Protein AF-A0A2N6GBQ5-F1 (afdb_monomer)

Sequence (179 aa):
MKPIMRLMLALTGLFFVGNVFAGDSGTIEITYSPAAATAVPTLSDFMLIITGLLMAGIAFRLIRNTSGGSPLASIVALALLGATMIPGYDFLKTAYAQAAGLSNPAGGVLNIPVPNPPTDNIQVDNTSGVPQRINDIRYVPDGNTSCQLDTPSTTPECTIGMILPNTSTCYVAVICGDV

Mean predicted aligned error: 17.92 Å

pLDDT: mean 70.76, std 18.17, range [37.09, 93.31]

Foldseek 3Di:
DDDDDDDPDDDDPDDPPPPPQPDQFFKKKWWKFFPDPPVPPPVPPVVVVVVVVVVVVVVVCVVVVPPDDDDVVVVVVVVVVVVVPPPPPDPPDPDPLQAFEPQANGIDMTIGTADVVGDLWRKYWHQNQGWMATADIATGGPPQWDKDKDDHPDPDARDHGDTAGHGGMHITGMHIDDD

Solvent-accessible surface area (backbone atoms only — not comparable to full-atom values): 10936 Å² total; per-residue (Å²): 134,88,81,87,89,86,75,95,80,86,85,86,81,80,77,82,73,73,80,74,78,76,50,71,40,22,32,39,40,37,34,36,33,38,63,55,86,69,78,68,81,67,66,51,74,65,55,54,52,51,52,52,50,51,52,51,51,52,54,51,48,55,59,64,76,52,86,71,77,80,71,62,70,58,55,54,48,50,53,53,51,56,68,68,64,64,75,89,76,71,91,86,78,85,67,97,58,68,65,47,61,48,54,54,53,82,32,52,75,47,75,42,78,34,50,64,75,59,51,58,66,38,42,37,32,26,64,26,80,44,42,32,18,33,69,42,76,48,76,45,66,72,80,86,40,62,59,45,82,45,83,35,90,51,85,52,61,68,46,75,70,39,71,44,46,50,79,35,66,28,20,45,16,41,48,64,58,90,128

Secondary structure (DSSP, 8-state):
-----------------------EEEEEEEEEEESS--------HHHHHHHHHHHHHHHHHHHHTT-S---HHHHHHHHHHHHHT----STTSS--S--EEE--TT-EEEEEEEESSPPS-EEEEE-SSS-EEEEEEEEEE-SS-EEEEE--SSSSB--TT-EE-TT-EEEEEEEEE--

Structure (mmCIF, N/CA/C/O backbone):
data_AF-A0A2N6GBQ5-F1
#
_entry.id   AF-A0A2N6GBQ5-F1
#
loop_
_atom_site.group_PDB
_atom_site.id
_atom_site.type_symbol
_atom_site.label_atom_id
_atom_site.label_alt_id
_atom_site.label_comp_id
_atom_site.label_asym_id
_atom_site.label_entity_id
_atom_site.label_seq_id
_atom_site.pdbx_PDB_ins_code
_atom_site.Cartn_x
_atom_site.Cartn_y
_atom_site.Cartn_z
_atom_site.occupancy
_atom_site.B_iso_or_equiv
_atom_site.auth_seq_id
_atom_site.auth_comp_id
_atom_site.auth_asym_id
_atom_site.auth_atom_id
_atom_site.pdbx_PDB_model_num
ATOM 1 N N . MET A 1 1 ? 35.231 50.348 36.919 1.00 37.50 1 MET A N 1
ATOM 2 C CA . MET A 1 1 ? 33.991 50.949 36.383 1.00 37.50 1 MET A CA 1
ATOM 3 C C . MET A 1 1 ? 33.649 50.250 35.068 1.00 37.50 1 MET A C 1
ATOM 5 O O . MET A 1 1 ? 34.527 50.122 34.229 1.00 37.50 1 MET A O 1
ATOM 9 N N . LYS A 1 2 ? 32.426 49.705 34.978 1.00 46.88 2 LYS A N 1
ATOM 10 C CA . LYS A 1 2 ? 31.768 49.064 33.810 1.00 46.88 2 LYS A CA 1
ATOM 11 C C . LYS A 1 2 ? 31.687 50.027 32.601 1.00 46.88 2 LYS A C 1
ATOM 13 O O . LYS A 1 2 ? 31.813 51.223 32.858 1.00 46.88 2 LYS A O 1
ATOM 18 N N . PRO A 1 3 ? 31.418 49.579 31.349 1.00 49.91 3 PRO A N 1
ATOM 19 C CA . PRO A 1 3 ? 30.509 48.465 31.004 1.00 49.91 3 PRO A CA 1
ATOM 20 C C . PRO A 1 3 ? 31.059 47.502 29.913 1.00 49.91 3 PRO A C 1
ATOM 22 O O . PRO A 1 3 ? 31.899 47.869 29.104 1.00 49.91 3 PRO A O 1
ATOM 25 N N . ILE A 1 4 ? 30.791 46.186 29.955 1.00 55.72 4 ILE A N 1
ATOM 26 C CA . ILE A 1 4 ? 29.574 45.511 29.441 1.00 55.72 4 ILE A CA 1
ATOM 27 C C . ILE A 1 4 ? 29.081 46.158 28.140 1.00 55.72 4 ILE A C 1
ATOM 29 O O . ILE A 1 4 ? 28.819 47.349 28.137 1.00 55.72 4 ILE A O 1
ATOM 33 N N . MET A 1 5 ? 28.863 45.352 27.094 1.00 45.88 5 MET A N 1
ATOM 34 C CA . MET A 1 5 ? 28.248 45.724 25.805 1.00 45.88 5 MET A CA 1
ATOM 35 C C . MET A 1 5 ? 29.224 45.952 24.647 1.00 45.88 5 MET A C 1
ATOM 37 O O . MET A 1 5 ? 29.410 47.072 24.190 1.00 45.88 5 MET A O 1
ATOM 41 N N . ARG A 1 6 ? 29.761 44.857 24.096 1.00 44.47 6 ARG A N 1
ATOM 42 C CA . ARG A 1 6 ? 29.917 44.688 22.640 1.00 44.47 6 ARG A CA 1
ATOM 43 C C . ARG A 1 6 ? 29.590 43.234 22.309 1.00 44.47 6 ARG A C 1
ATOM 45 O O . ARG A 1 6 ? 30.342 42.332 22.637 1.00 44.47 6 ARG A O 1
ATOM 52 N N . LEU A 1 7 ? 28.317 42.983 22.039 1.00 44.75 7 LEU A N 1
ATOM 53 C CA . LEU A 1 7 ? 27.744 42.942 20.691 1.00 44.75 7 LEU A CA 1
ATOM 54 C C . LEU A 1 7 ? 27.720 41.478 20.234 1.00 44.75 7 LEU A C 1
ATOM 56 O O . LEU A 1 7 ? 28.568 41.010 19.483 1.00 44.75 7 LEU A O 1
ATOM 60 N N . MET A 1 8 ? 26.724 40.764 20.766 1.00 43.38 8 MET A N 1
ATOM 61 C CA . MET A 1 8 ? 26.127 39.610 20.108 1.00 43.38 8 MET A CA 1
ATOM 62 C C . MET A 1 8 ? 25.760 40.020 18.676 1.00 43.38 8 MET A C 1
ATOM 64 O O . MET A 1 8 ? 24.781 40.731 18.473 1.00 43.38 8 MET A O 1
ATOM 68 N N . LEU A 1 9 ? 26.553 39.610 17.692 1.00 48.38 9 LEU A N 1
ATOM 69 C CA . LEU A 1 9 ? 26.163 39.657 16.284 1.00 48.38 9 LEU A CA 1
ATOM 70 C C . LEU A 1 9 ? 26.845 38.512 15.528 1.00 48.38 9 LEU A C 1
ATOM 72 O O . LEU A 1 9 ? 27.613 38.713 14.597 1.00 48.38 9 LEU A O 1
ATOM 76 N N . ALA A 1 10 ? 26.608 37.289 15.988 1.00 45.31 10 ALA A N 1
ATOM 77 C CA . ALA A 1 10 ? 27.041 36.077 15.301 1.00 45.31 10 ALA A CA 1
ATOM 78 C C . ALA A 1 10 ? 25.960 35.003 15.438 1.00 45.31 10 ALA A C 1
ATOM 80 O O . ALA A 1 10 ? 26.220 33.905 15.912 1.00 45.31 10 ALA A O 1
ATOM 81 N N . LEU A 1 11 ? 24.708 35.344 15.124 1.00 49.34 11 LEU A N 1
ATOM 82 C CA . LEU A 1 11 ? 23.632 34.358 15.137 1.00 49.34 11 LEU A CA 1
ATOM 83 C C . LEU A 1 11 ? 22.466 34.809 14.256 1.00 49.34 11 LEU A C 1
ATOM 85 O O . LEU A 1 11 ? 21.492 35.353 14.759 1.00 49.34 11 LEU A O 1
ATOM 89 N N . THR A 1 12 ? 22.591 34.648 12.937 1.00 51.88 12 THR A N 1
ATOM 90 C CA . THR A 1 12 ? 21.466 34.435 11.993 1.00 51.88 12 THR A CA 1
ATOM 91 C C . THR A 1 12 ? 22.013 34.266 10.576 1.00 51.88 12 THR A C 1
ATOM 93 O O . THR A 1 12 ? 21.847 35.091 9.690 1.00 51.88 12 THR A O 1
ATOM 96 N N . GLY A 1 13 ? 22.714 33.156 10.377 1.00 50.34 13 GLY A N 1
ATOM 97 C CA . GLY A 1 13 ? 23.023 32.610 9.060 1.00 50.34 13 GLY A CA 1
ATOM 98 C C . GLY A 1 13 ? 22.648 31.136 9.045 1.00 50.34 13 GLY A C 1
ATOM 99 O O . GLY A 1 13 ? 23.481 30.294 8.732 1.00 50.34 13 GLY A O 1
ATOM 100 N N . LEU A 1 14 ? 21.435 30.802 9.506 1.00 47.75 14 LEU A N 1
ATOM 101 C CA . LEU A 1 14 ? 20.926 29.439 9.408 1.00 47.75 14 LEU A CA 1
ATOM 102 C C . LEU A 1 14 ? 20.490 29.207 7.958 1.00 47.75 14 LEU A C 1
ATOM 104 O O . LEU A 1 14 ? 19.408 29.609 7.543 1.00 47.75 14 LEU A O 1
ATOM 108 N N . PHE A 1 15 ? 21.411 28.631 7.191 1.00 44.38 15 PHE A N 1
ATOM 109 C CA . PHE A 1 15 ? 21.172 27.542 6.252 1.00 44.38 15 PHE A CA 1
ATOM 110 C C . PHE A 1 15 ? 19.691 27.243 5.958 1.00 44.38 15 PHE A C 1
ATOM 112 O O . PHE A 1 15 ? 19.090 26.368 6.576 1.00 44.38 15 PHE A O 1
ATOM 119 N N . PHE A 1 16 ? 19.131 27.888 4.934 1.00 42.53 16 PHE A N 1
ATOM 120 C CA . PHE A 1 16 ? 18.110 27.234 4.122 1.00 42.53 16 PHE A CA 1
ATOM 121 C C . PHE A 1 16 ? 18.836 26.246 3.207 1.00 42.53 16 PHE A C 1
ATOM 123 O O . PHE A 1 16 ? 19.136 26.543 2.053 1.00 42.53 16 PHE A O 1
ATOM 130 N N . VAL A 1 17 ? 19.157 25.063 3.736 1.00 48.56 17 VAL A N 1
ATOM 131 C CA . VAL A 1 17 ? 19.319 23.893 2.870 1.00 48.56 17 VAL A CA 1
ATOM 132 C C . VAL A 1 17 ? 17.902 23.527 2.454 1.00 48.56 17 VAL A C 1
ATOM 134 O O . VAL A 1 17 ? 17.193 22.812 3.160 1.00 48.56 17 VAL A O 1
ATOM 137 N N . GLY A 1 18 ? 17.451 24.098 1.338 1.00 46.03 18 GLY A N 1
ATOM 138 C CA . GLY A 1 18 ? 16.354 23.499 0.600 1.00 46.03 18 GLY A CA 1
ATOM 139 C C . GLY A 1 18 ? 16.819 22.101 0.222 1.00 46.03 18 GLY A C 1
ATOM 140 O O . GLY A 1 18 ? 17.723 21.959 -0.597 1.00 46.03 18 GLY A O 1
ATOM 141 N N . ASN A 1 19 ? 16.267 21.079 0.872 1.00 43.47 19 ASN A N 1
ATOM 142 C CA . ASN A 1 19 ? 16.404 19.718 0.385 1.00 43.47 19 ASN A CA 1
ATOM 143 C C . ASN A 1 19 ? 15.642 19.678 -0.941 1.00 43.47 19 ASN A C 1
ATOM 145 O O . ASN A 1 19 ? 14.422 19.540 -0.968 1.00 43.47 19 ASN A O 1
ATOM 149 N N . VAL A 1 20 ? 16.364 19.900 -2.037 1.00 42.69 20 VAL A N 1
ATOM 150 C CA . VAL A 1 20 ? 15.909 19.506 -3.362 1.00 42.69 20 VAL A CA 1
ATOM 151 C C . VAL A 1 20 ? 15.921 17.984 -3.323 1.00 42.69 20 VAL A C 1
ATOM 153 O O . VAL A 1 20 ? 16.988 17.373 -3.335 1.00 42.69 20 VAL A O 1
ATOM 156 N N . PHE A 1 21 ? 14.742 17.380 -3.174 1.00 50.25 21 PHE A N 1
ATOM 157 C CA . PHE A 1 21 ? 14.577 15.956 -3.428 1.00 50.25 21 PHE A CA 1
ATOM 158 C C . PHE A 1 21 ? 14.983 15.728 -4.884 1.00 50.25 21 PHE A C 1
ATOM 160 O O . PHE A 1 21 ? 14.373 16.271 -5.804 1.00 50.25 21 PHE A O 1
ATOM 167 N N . ALA A 1 22 ? 16.094 15.025 -5.077 1.00 44.34 22 ALA A N 1
ATOM 168 C CA . ALA A 1 22 ? 16.542 14.620 -6.393 1.00 44.34 22 ALA A CA 1
ATOM 169 C C . ALA A 1 22 ? 15.557 13.570 -6.925 1.00 44.34 22 ALA A C 1
ATOM 171 O O . ALA A 1 22 ? 15.450 12.503 -6.334 1.00 44.34 22 ALA A O 1
ATOM 172 N N . GLY A 1 23 ? 14.846 13.930 -7.999 1.00 55.06 23 GLY A N 1
ATOM 173 C CA . GLY A 1 23 ? 14.150 13.044 -8.936 1.00 55.06 23 GLY A CA 1
ATOM 174 C C . GLY A 1 23 ? 13.287 11.952 -8.313 1.00 55.06 23 GLY A C 1
ATOM 175 O O . GLY A 1 23 ? 13.743 10.823 -8.165 1.00 55.06 23 GLY A O 1
ATOM 176 N N . ASP A 1 24 ? 12.022 12.265 -8.037 1.00 59.59 24 ASP A N 1
ATOM 177 C CA . ASP A 1 24 ? 10.997 11.229 -8.174 1.00 59.59 24 ASP A CA 1
ATOM 178 C C . ASP A 1 24 ? 10.944 10.836 -9.662 1.00 59.59 24 ASP A C 1
ATOM 180 O O . ASP A 1 24 ? 11.325 11.636 -10.516 1.00 59.59 24 ASP A O 1
ATOM 184 N N . SER A 1 25 ? 10.598 9.593 -9.971 1.00 68.62 25 SER A N 1
ATOM 185 C CA . SER A 1 25 ? 10.431 9.139 -11.359 1.00 68.62 25 SER A CA 1
ATOM 186 C C . SER A 1 25 ? 8.961 8.992 -11.726 1.00 68.62 25 SER A C 1
ATOM 188 O O . SER A 1 25 ? 8.656 8.588 -12.838 1.00 68.62 25 SER A O 1
ATOM 190 N N . GLY A 1 26 ? 8.036 9.280 -10.807 1.00 78.00 26 GLY A N 1
ATOM 191 C CA . GLY A 1 26 ? 6.596 9.146 -11.000 1.00 78.00 26 GLY A CA 1
ATOM 192 C C . GLY A 1 26 ? 5.916 8.600 -9.751 1.00 78.00 26 GLY A C 1
ATOM 193 O O . GLY A 1 26 ? 6.504 8.483 -8.687 1.00 78.00 26 GLY A O 1
ATOM 194 N N . THR A 1 27 ? 4.644 8.246 -9.846 1.00 85.56 27 THR A N 1
ATOM 195 C CA . THR A 1 27 ? 3.879 7.749 -8.698 1.00 85.56 27 THR A CA 1
ATOM 196 C C . THR A 1 27 ? 3.105 6.497 -9.080 1.00 85.56 27 THR A C 1
ATOM 198 O O . THR A 1 27 ? 2.468 6.458 -10.129 1.00 85.56 27 THR A O 1
ATOM 201 N N . ILE A 1 28 ? 3.120 5.470 -8.233 1.00 86.50 28 ILE A N 1
ATOM 202 C CA . ILE A 1 28 ? 2.199 4.335 -8.348 1.00 86.50 28 ILE A CA 1
ATOM 203 C C . ILE A 1 28 ? 0.907 4.709 -7.642 1.00 86.50 28 ILE A C 1
ATOM 205 O O . ILE A 1 28 ? 0.901 4.987 -6.444 1.00 86.50 28 ILE A O 1
ATOM 209 N N . GLU A 1 29 ? -0.189 4.692 -8.381 1.00 89.19 29 GLU A N 1
ATOM 210 C CA . GLU A 1 29 ? -1.527 4.905 -7.866 1.00 89.19 29 GLU A CA 1
ATOM 211 C C . GLU A 1 29 ? -2.233 3.552 -7.695 1.00 89.19 29 GLU A C 1
ATOM 213 O O . GLU A 1 29 ? -2.473 2.830 -8.665 1.00 89.19 29 GLU A O 1
ATOM 218 N N . ILE A 1 30 ? -2.581 3.213 -6.454 1.00 90.31 30 ILE A N 1
ATOM 219 C CA . ILE A 1 30 ? -3.341 2.013 -6.094 1.00 90.31 30 ILE A CA 1
ATOM 220 C C . ILE A 1 30 ? -4.716 2.444 -5.590 1.00 90.31 30 ILE A C 1
ATOM 222 O O . ILE A 1 30 ? -4.835 3.063 -4.530 1.00 90.31 30 ILE A O 1
ATOM 226 N N . THR A 1 31 ? -5.771 2.087 -6.321 1.00 92.06 31 THR A N 1
ATOM 227 C CA . THR A 1 31 ? -7.153 2.302 -5.872 1.00 92.06 31 THR A CA 1
ATOM 228 C C . THR A 1 31 ? -7.647 1.069 -5.132 1.00 92.06 31 THR A C 1
ATOM 230 O O . THR A 1 31 ? -7.571 -0.048 -5.647 1.00 92.06 31 THR A O 1
ATOM 233 N N . TYR A 1 32 ? -8.205 1.262 -3.941 1.00 91.75 32 TYR A N 1
ATOM 234 C CA . TYR A 1 32 ? -8.669 0.180 -3.079 1.00 91.75 32 TYR A CA 1
ATOM 235 C C . TYR A 1 32 ? -10.026 0.488 -2.446 1.00 91.75 32 TYR A C 1
ATOM 237 O O . TYR A 1 32 ? -10.406 1.643 -2.259 1.00 91.75 32 TYR A O 1
ATOM 245 N N . SER A 1 33 ? -10.773 -0.560 -2.118 1.00 89.94 33 SER A N 1
ATOM 246 C CA . SER A 1 33 ? -12.075 -0.477 -1.448 1.00 89.94 33 SER A CA 1
ATOM 247 C C . SER A 1 33 ? -12.250 -1.628 -0.468 1.00 89.94 33 SER A C 1
ATOM 249 O O . SER A 1 33 ? -11.700 -2.698 -0.720 1.00 89.94 33 SER A O 1
ATOM 251 N N . PRO A 1 34 ? -13.070 -1.493 0.581 1.00 89.44 34 PRO A N 1
ATOM 252 C CA . PRO A 1 34 ? -13.261 -2.568 1.543 1.00 89.44 34 PRO A CA 1
ATOM 253 C C . PRO A 1 34 ? -13.855 -3.813 0.864 1.00 89.44 34 PRO A C 1
ATOM 255 O O . PRO A 1 34 ? -14.788 -3.721 0.064 1.00 89.44 34 PRO A O 1
ATOM 258 N N . ALA A 1 35 ? -13.282 -4.989 1.148 1.00 81.50 35 ALA A N 1
ATOM 259 C CA . ALA A 1 35 ? -13.620 -6.243 0.459 1.00 81.50 35 ALA A CA 1
ATOM 260 C C . ALA A 1 35 ? -15.033 -6.752 0.787 1.00 81.50 35 ALA A C 1
ATOM 262 O O . ALA A 1 35 ? -15.674 -7.426 -0.016 1.00 81.50 35 ALA A O 1
ATOM 263 N N . ALA A 1 36 ? -15.525 -6.391 1.965 1.00 67.81 36 ALA A N 1
ATOM 264 C CA . ALA A 1 36 ? -16.936 -6.389 2.295 1.00 67.81 36 ALA A CA 1
ATOM 265 C C . ALA A 1 36 ? -17.293 -4.943 2.614 1.00 67.81 36 ALA A C 1
ATOM 267 O O . ALA A 1 36 ? -16.483 -4.262 3.236 1.00 67.81 36 ALA A O 1
ATOM 268 N N . ALA A 1 37 ? -18.488 -4.478 2.249 1.00 55.47 37 ALA A N 1
ATOM 269 C CA . ALA A 1 37 ? -19.028 -3.237 2.790 1.00 55.47 37 ALA A CA 1
ATOM 270 C C . ALA A 1 37 ? -19.216 -3.421 4.304 1.00 55.47 37 ALA A C 1
ATOM 272 O O . ALA A 1 37 ? -20.307 -3.719 4.786 1.00 55.47 37 ALA A O 1
ATOM 273 N N . THR A 1 38 ? -18.131 -3.322 5.072 1.00 49.53 38 THR A N 1
ATOM 274 C CA . THR A 1 38 ? -18.203 -3.145 6.507 1.00 49.53 38 THR A CA 1
ATOM 275 C C . THR A 1 38 ? -18.895 -1.816 6.648 1.00 49.53 38 THR A C 1
ATOM 277 O O . THR A 1 38 ? -18.317 -0.783 6.309 1.00 49.53 38 THR A O 1
ATOM 280 N N . ALA A 1 39 ? -20.167 -1.864 7.041 1.00 43.75 39 ALA A N 1
ATOM 281 C CA . ALA A 1 39 ? -20.894 -0.702 7.487 1.00 43.75 39 ALA A CA 1
ATOM 282 C C . ALA A 1 39 ? -20.059 -0.126 8.626 1.00 43.75 39 ALA A C 1
ATOM 284 O O . ALA A 1 39 ? -20.162 -0.570 9.769 1.00 43.75 39 ALA A O 1
ATOM 285 N N . VAL A 1 40 ? -19.152 0.793 8.286 1.00 49.06 40 VAL A N 1
ATOM 286 C CA . VAL A 1 40 ? -18.541 1.682 9.254 1.00 49.06 40 VAL A CA 1
ATOM 287 C C . VAL A 1 40 ? -19.753 2.241 9.970 1.00 49.06 40 VAL A C 1
ATOM 289 O O . VAL A 1 40 ? -20.631 2.780 9.285 1.00 49.06 40 VAL A O 1
ATOM 292 N N . PRO A 1 41 ? -19.888 2.034 11.288 1.00 49.44 41 PRO A N 1
ATOM 293 C CA . PRO A 1 41 ? -20.933 2.682 12.037 1.00 49.44 41 PRO A CA 1
ATOM 294 C C . PRO A 1 41 ? -20.619 4.167 11.918 1.00 49.44 41 PRO A C 1
ATOM 296 O O . PRO A 1 41 ? -19.862 4.728 12.706 1.00 49.44 41 PRO A O 1
ATOM 299 N N . THR A 1 42 ? -21.141 4.804 10.872 1.00 54.59 42 THR A N 1
ATOM 300 C CA . THR A 1 42 ? -21.362 6.231 10.845 1.00 54.59 42 THR A CA 1
ATOM 301 C C . THR A 1 42 ? -22.258 6.405 12.046 1.00 54.59 42 THR A C 1
ATOM 303 O O . THR A 1 42 ? -23.437 6.044 11.992 1.00 54.59 42 THR A O 1
ATOM 306 N N . LEU A 1 43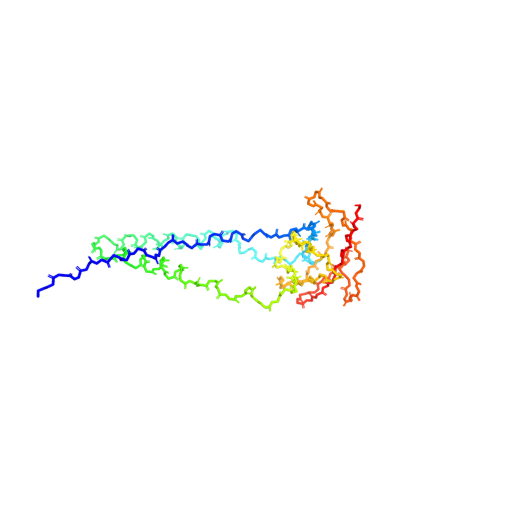 ? -21.656 6.777 13.180 1.00 52.47 43 LEU A N 1
ATOM 307 C CA . LEU A 1 43 ? -22.375 7.262 14.342 1.00 52.47 43 LEU A CA 1
ATOM 308 C C . LEU A 1 43 ? -23.466 8.136 13.754 1.00 52.47 43 LEU A C 1
ATOM 310 O O . LEU A 1 43 ? -23.142 9.104 13.070 1.00 52.47 43 LEU A O 1
ATOM 314 N N . SER A 1 44 ? -24.709 7.652 13.875 1.00 64.50 44 SER A N 1
ATOM 315 C CA . SER A 1 44 ? -25.886 8.203 13.207 1.00 64.50 44 SER A CA 1
ATOM 316 C C . SER A 1 44 ? -25.774 9.718 13.200 1.00 64.50 44 SER A C 1
ATOM 318 O O . SER A 1 44 ? -25.364 10.273 14.213 1.00 64.50 44 SER A O 1
ATOM 320 N N . ASP A 1 45 ? -26.097 10.384 12.097 1.00 66.12 45 ASP A N 1
ATOM 321 C CA . ASP A 1 45 ? -25.972 11.842 11.929 1.00 66.12 45 ASP A CA 1
ATOM 322 C C . ASP A 1 45 ? -26.449 12.632 13.178 1.00 66.12 45 ASP A C 1
ATOM 324 O O . ASP A 1 45 ? -25.868 13.632 13.599 1.00 66.12 45 ASP A O 1
ATOM 328 N N . PHE A 1 46 ? -27.439 12.078 13.886 1.00 75.06 46 PHE A N 1
ATOM 329 C CA . PHE A 1 46 ? -27.921 12.536 15.187 1.00 75.06 46 PHE A CA 1
ATOM 330 C C . PHE A 1 46 ? -26.880 12.553 16.326 1.00 75.06 46 PHE A C 1
ATOM 332 O O . PHE A 1 46 ? -26.859 13.499 17.107 1.00 75.06 46 PHE A O 1
ATOM 339 N N . MET A 1 47 ? -26.007 11.556 16.452 1.00 73.19 47 MET A N 1
ATOM 340 C CA . MET A 1 47 ? -24.911 11.517 17.432 1.00 73.19 47 MET A CA 1
ATOM 341 C C . MET A 1 47 ? -23.847 12.588 17.164 1.00 73.19 47 MET A C 1
ATOM 343 O O . MET A 1 47 ? -23.335 13.179 18.119 1.00 73.19 47 MET A O 1
ATOM 347 N N . LEU A 1 48 ? -23.542 12.891 15.896 1.00 75.19 48 LEU A N 1
ATOM 348 C CA . LEU A 1 48 ? -22.648 14.006 15.555 1.00 75.19 48 LEU A CA 1
ATOM 349 C C . LEU A 1 48 ? -23.278 15.346 15.942 1.00 75.19 48 LEU A C 1
ATOM 351 O O . LEU A 1 48 ? -22.615 16.169 16.578 1.00 75.19 48 LEU A O 1
ATOM 355 N N . ILE A 1 49 ? -24.572 15.526 15.661 1.00 81.69 49 ILE A N 1
ATOM 356 C CA . ILE A 1 49 ? -25.325 16.718 16.077 1.00 81.69 49 ILE A CA 1
ATOM 357 C C . ILE A 1 49 ? -25.319 16.858 17.606 1.00 81.69 49 ILE A C 1
ATOM 359 O O . ILE A 1 49 ? -25.004 17.933 18.114 1.00 81.69 49 ILE A O 1
ATOM 363 N N . ILE A 1 50 ? -25.601 15.783 18.352 1.00 82.31 50 ILE A N 1
ATOM 364 C CA . ILE A 1 50 ? -25.606 15.801 19.825 1.00 82.31 50 ILE A CA 1
ATOM 365 C C . ILE A 1 50 ? -24.217 16.155 20.372 1.00 82.31 50 ILE A C 1
ATOM 367 O O . ILE A 1 50 ? -24.113 17.009 21.252 1.00 82.31 50 ILE A O 1
ATOM 371 N N . THR A 1 51 ? -23.149 15.558 19.834 1.00 80.69 51 THR A N 1
ATOM 372 C CA . THR A 1 51 ? -21.769 15.818 20.283 1.00 80.69 51 THR A CA 1
ATOM 373 C C . THR A 1 51 ? -21.350 17.263 19.990 1.00 80.69 51 THR A C 1
ATOM 375 O O . THR A 1 51 ? -20.770 17.927 20.854 1.00 80.69 51 THR A O 1
ATOM 378 N N . GLY A 1 52 ? -21.711 17.790 18.815 1.00 82.81 52 GLY A N 1
ATOM 379 C CA . GLY A 1 52 ? -21.483 19.190 18.453 1.00 82.81 52 GLY A CA 1
ATOM 380 C C . GLY A 1 52 ? -22.226 20.164 19.373 1.00 82.81 52 GLY A C 1
ATOM 381 O O . GLY A 1 52 ? -21.647 21.148 19.837 1.00 82.81 52 GLY A O 1
ATOM 382 N N . LEU A 1 53 ? -23.479 19.858 19.716 1.00 84.94 53 LEU A N 1
ATOM 383 C CA . LEU A 1 53 ? -24.296 20.680 20.614 1.00 84.94 53 LEU A CA 1
ATOM 384 C C . LEU A 1 53 ? -23.766 20.652 22.057 1.00 84.94 53 LEU A C 1
ATOM 386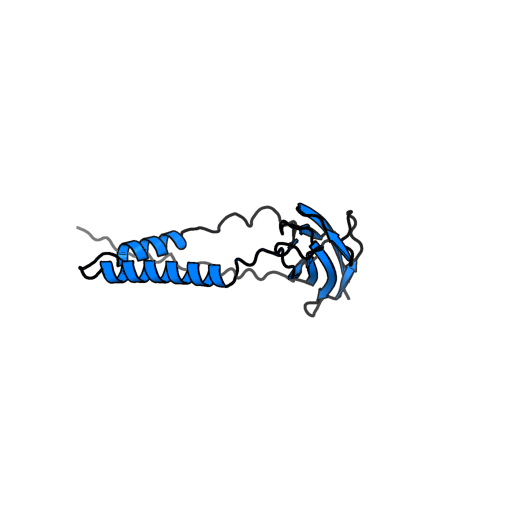 O O . LEU A 1 53 ? -23.797 21.666 22.757 1.00 84.94 53 LEU A O 1
ATOM 390 N N . LEU A 1 54 ? -23.212 19.516 22.486 1.00 85.38 54 LEU A N 1
ATOM 391 C CA . LEU A 1 54 ? -22.585 19.355 23.797 1.00 85.38 54 LEU A CA 1
ATOM 392 C C . LEU A 1 54 ? -21.292 20.182 23.899 1.00 85.38 54 LEU A C 1
ATOM 394 O O . LEU A 1 54 ? -21.114 20.915 24.875 1.00 85.38 54 LEU A O 1
ATOM 398 N N . MET A 1 55 ? -20.444 20.163 22.862 1.00 84.06 55 MET A N 1
ATOM 399 C CA . MET A 1 55 ? -19.263 21.036 22.786 1.00 84.06 55 MET A CA 1
ATOM 400 C C . MET A 1 55 ? -19.633 22.523 22.763 1.00 84.06 55 MET A C 1
ATOM 402 O O . MET A 1 55 ? -19.046 23.314 23.507 1.00 84.06 55 MET A O 1
ATOM 406 N N . ALA A 1 56 ? -20.654 22.906 21.990 1.00 83.94 56 ALA A N 1
ATOM 407 C CA . ALA A 1 56 ? -21.161 24.278 21.976 1.00 83.94 56 ALA A CA 1
ATOM 408 C C . ALA A 1 56 ? -21.668 24.719 23.364 1.00 83.94 56 ALA A C 1
ATOM 410 O O . ALA A 1 56 ? -21.396 25.838 23.803 1.00 83.94 56 ALA A O 1
ATOM 411 N N . GLY A 1 57 ? -22.343 23.826 24.096 1.00 86.50 57 GLY A N 1
ATOM 412 C CA . GLY A 1 57 ? -22.808 24.081 25.461 1.00 86.50 57 GLY A CA 1
ATOM 413 C C . GLY A 1 57 ? -21.675 24.286 26.474 1.00 86.50 57 GLY A C 1
ATOM 414 O O . GLY A 1 57 ? -21.767 25.178 27.324 1.00 86.50 57 GLY A O 1
ATOM 415 N N . ILE A 1 58 ? -20.590 23.508 26.380 1.00 81.81 58 ILE A N 1
ATOM 416 C CA . ILE A 1 58 ? -19.400 23.670 27.235 1.00 81.81 58 ILE A CA 1
ATOM 417 C C . ILE A 1 58 ? -18.704 25.001 26.933 1.00 81.81 58 ILE A C 1
ATOM 419 O O . ILE A 1 58 ? -18.400 25.750 27.864 1.00 81.81 58 ILE A O 1
ATOM 423 N N . ALA A 1 59 ? -18.518 25.335 25.653 1.00 76.50 59 ALA A N 1
ATOM 424 C CA . ALA A 1 59 ? -17.945 26.613 25.235 1.00 76.50 59 ALA A CA 1
ATOM 425 C C . ALA A 1 59 ? -18.786 27.800 25.737 1.00 76.50 59 ALA A C 1
ATOM 427 O O . ALA A 1 59 ? -18.248 28.752 26.305 1.00 76.50 59 ALA A O 1
ATOM 428 N N . PHE A 1 60 ? -20.115 27.712 25.621 1.00 79.38 60 PHE A N 1
ATOM 429 C CA . PHE A 1 60 ? -21.026 28.741 26.119 1.00 79.38 60 PHE A CA 1
ATOM 430 C C . PHE A 1 60 ? -20.960 28.894 27.643 1.00 79.38 60 PHE A C 1
ATOM 432 O O . PHE A 1 60 ? -20.928 30.018 28.150 1.00 79.38 60 PHE A O 1
ATOM 439 N N . ARG A 1 61 ? -20.896 27.783 28.393 1.00 79.62 61 ARG A N 1
ATOM 440 C CA . ARG A 1 61 ? -20.709 27.826 29.851 1.00 79.62 61 ARG A CA 1
ATOM 441 C C . ARG A 1 61 ? -19.377 28.455 30.233 1.00 79.62 61 ARG A C 1
ATOM 443 O O . ARG A 1 61 ? -19.373 29.284 31.135 1.00 79.62 61 ARG A O 1
ATOM 450 N N . LEU A 1 62 ? -18.284 28.107 29.557 1.00 74.88 62 LEU A N 1
ATOM 451 C CA . LEU A 1 62 ? -16.969 28.695 29.815 1.00 74.88 62 LEU A CA 1
ATOM 452 C C . LEU A 1 62 ? -16.985 30.206 29.578 1.00 74.88 62 LEU A C 1
ATOM 454 O O . LEU A 1 62 ? -16.563 30.945 30.454 1.00 74.88 62 LEU A O 1
ATOM 458 N N . ILE A 1 63 ? -17.557 30.685 28.472 1.00 73.25 63 ILE A N 1
ATOM 459 C CA . ILE A 1 63 ? -17.666 32.128 28.204 1.00 73.25 63 ILE A CA 1
ATOM 460 C C . ILE A 1 63 ? -18.536 32.809 29.268 1.00 73.25 63 ILE A C 1
ATOM 462 O O . ILE A 1 63 ? -18.154 33.830 29.840 1.00 73.25 63 ILE A O 1
ATOM 466 N N . ARG A 1 64 ? -19.688 32.223 29.603 1.00 73.88 64 ARG A N 1
ATOM 467 C CA . ARG A 1 64 ? -20.627 32.824 30.557 1.00 73.88 64 ARG A CA 1
ATOM 468 C C . ARG A 1 64 ? -20.105 32.832 31.996 1.00 73.88 64 ARG A C 1
ATOM 470 O O . ARG A 1 64 ? -20.419 33.758 32.734 1.00 73.88 64 ARG A O 1
ATOM 477 N N . ASN A 1 65 ? -19.291 31.855 32.390 1.00 64.31 65 ASN A N 1
ATOM 478 C CA . ASN A 1 65 ? -18.709 31.788 33.734 1.00 64.31 65 ASN A CA 1
ATOM 479 C C . ASN A 1 65 ? -17.483 32.705 33.908 1.00 64.31 65 ASN A C 1
ATOM 481 O O . ASN A 1 65 ? -16.825 32.661 34.944 1.00 64.31 65 ASN A O 1
ATOM 485 N N . THR A 1 66 ? -17.159 33.518 32.895 1.00 62.66 66 THR A N 1
ATOM 486 C CA . THR A 1 66 ? -15.964 34.383 32.868 1.00 62.66 66 THR A CA 1
ATOM 487 C C . THR A 1 66 ? -16.283 35.868 32.922 1.00 62.66 66 THR A C 1
ATOM 489 O O . THR A 1 66 ? -15.402 36.705 32.737 1.00 62.66 66 THR A O 1
ATOM 492 N N . SER A 1 67 ? -17.519 36.212 33.291 1.00 54.16 67 SER A N 1
ATOM 493 C CA . SER A 1 67 ? -17.985 37.577 33.569 1.00 54.16 67 SER A CA 1
ATOM 494 C C . SER A 1 67 ? -17.401 38.182 34.862 1.00 54.16 67 SER A C 1
ATOM 496 O O . SER A 1 67 ? -18.084 38.910 35.577 1.00 54.16 67 SER A O 1
ATOM 498 N N . GLY A 1 68 ? -16.150 37.859 35.185 1.00 57.81 68 GLY A N 1
ATOM 499 C CA . GLY A 1 68 ? -15.454 38.261 36.401 1.00 57.81 68 GLY A CA 1
ATOM 500 C C . GLY A 1 68 ? 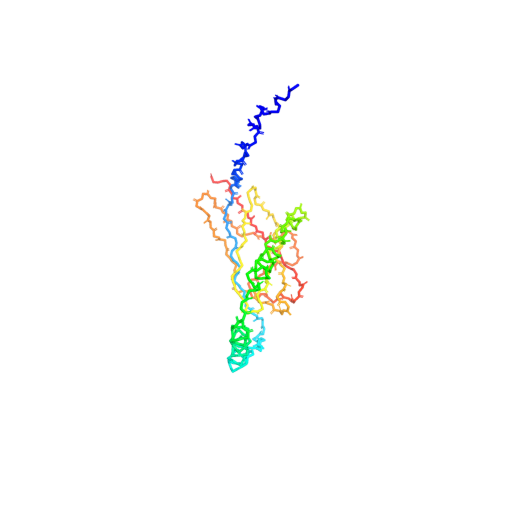-13.941 38.187 36.219 1.00 57.81 68 GLY A C 1
ATOM 501 O O . GLY A 1 68 ? -13.295 37.339 36.815 1.00 57.81 68 GLY A O 1
ATOM 502 N N . GLY A 1 69 ? -13.409 39.043 35.341 1.00 57.88 69 GLY A N 1
ATOM 503 C CA . GLY A 1 69 ? -12.019 39.518 35.326 1.00 57.88 69 GLY A CA 1
ATOM 504 C C . GLY A 1 69 ? -10.891 38.491 35.501 1.00 57.88 69 GLY A C 1
ATOM 505 O O . GLY A 1 69 ? -10.364 38.376 36.595 1.00 57.88 69 GLY A O 1
ATOM 506 N N . SER A 1 70 ? -10.440 37.897 34.381 1.00 57.00 70 SER A N 1
ATOM 507 C CA . SER A 1 70 ? -9.063 37.411 34.079 1.00 57.00 70 SER A CA 1
ATOM 508 C C . SER A 1 70 ? -8.352 36.485 35.097 1.00 57.00 70 SER A C 1
ATOM 510 O O . SER A 1 70 ? -8.118 36.883 36.230 1.00 57.00 70 SER A O 1
ATOM 512 N N . PRO A 1 71 ? -7.846 35.299 34.677 1.00 52.03 71 PRO A N 1
ATOM 513 C CA . PRO A 1 71 ? -6.773 35.233 33.679 1.00 52.03 71 PRO A CA 1
ATOM 514 C C . PRO A 1 71 ? -6.876 33.995 32.759 1.00 52.03 71 PRO A C 1
ATOM 516 O O . PRO A 1 71 ? -6.001 33.133 32.740 1.00 52.03 71 PRO A O 1
ATOM 519 N N . LEU A 1 72 ? -7.937 33.881 31.957 1.00 51.38 72 LEU A N 1
ATOM 520 C CA . LEU A 1 72 ? -8.060 32.763 31.005 1.00 51.38 72 LEU A CA 1
ATOM 521 C C . LEU A 1 72 ? -7.177 32.882 29.764 1.00 51.38 72 LEU A C 1
ATOM 523 O O . LEU A 1 72 ? -6.903 31.874 29.119 1.00 51.38 72 LEU A O 1
ATOM 527 N N . ALA A 1 73 ? -6.664 34.077 29.470 1.00 52.81 73 ALA A N 1
ATOM 528 C CA . ALA A 1 73 ? -5.680 34.257 28.407 1.00 52.81 73 ALA A CA 1
ATOM 529 C C . ALA A 1 73 ? -4.406 33.426 28.661 1.00 52.81 73 ALA A C 1
ATOM 531 O O . ALA A 1 73 ? -3.818 32.922 27.713 1.00 52.81 73 ALA A O 1
ATOM 532 N N . SER A 1 74 ? -4.024 33.211 29.928 1.00 50.88 74 SER A N 1
ATOM 533 C CA . SER A 1 74 ? -2.830 32.432 30.286 1.00 50.88 74 SER A CA 1
ATOM 534 C C . SER A 1 74 ? -3.037 30.921 30.112 1.00 50.88 74 SER A C 1
ATOM 536 O O . SER A 1 74 ? -2.146 30.229 29.634 1.00 50.88 74 SER A O 1
ATOM 538 N N . ILE A 1 75 ? -4.235 30.402 30.414 1.00 56.59 75 ILE A N 1
ATOM 539 C CA . ILE A 1 75 ? -4.544 28.965 30.286 1.00 56.59 75 ILE A CA 1
ATOM 540 C C . ILE A 1 75 ? -4.770 28.581 28.818 1.00 56.59 75 ILE A C 1
ATOM 542 O O . ILE A 1 75 ? -4.304 27.532 28.384 1.00 56.59 75 ILE A O 1
ATOM 546 N N . VAL A 1 76 ? -5.413 29.449 28.029 1.00 57.78 76 VAL A N 1
ATOM 547 C CA . VAL A 1 76 ? -5.551 29.246 26.577 1.00 57.78 76 VAL A CA 1
ATOM 548 C C . VAL A 1 76 ? -4.193 29.376 25.878 1.00 57.78 76 VAL A C 1
ATOM 550 O O . VAL A 1 76 ? -3.892 28.572 25.002 1.00 57.78 76 VAL A O 1
ATOM 553 N N . ALA A 1 77 ? -3.330 30.306 26.308 1.00 55.53 77 ALA A N 1
ATOM 554 C CA . ALA A 1 77 ? -1.961 30.402 25.798 1.00 55.53 77 ALA A CA 1
ATOM 555 C C . ALA A 1 77 ? -1.099 29.185 26.181 1.00 55.53 77 ALA A C 1
ATOM 557 O O . ALA A 1 77 ? -0.350 28.705 25.338 1.00 55.53 77 ALA A O 1
ATOM 558 N N . LEU A 1 78 ? -1.232 28.640 27.397 1.00 56.81 78 LEU A N 1
ATOM 559 C CA . LEU A 1 78 ? -0.561 27.399 27.822 1.00 56.81 78 LEU A CA 1
ATOM 560 C C . LEU A 1 78 ? -1.078 26.161 27.076 1.00 56.81 78 LEU A C 1
ATOM 562 O O . LEU A 1 78 ? -0.282 25.295 26.728 1.00 56.81 78 LEU A O 1
ATOM 566 N N . ALA A 1 79 ? -2.380 26.086 26.785 1.00 57.62 79 ALA A N 1
ATOM 567 C CA . ALA A 1 79 ? -2.954 25.014 25.971 1.00 57.62 79 ALA A CA 1
ATOM 568 C C . ALA A 1 79 ? -2.495 25.098 24.503 1.00 57.62 79 ALA A C 1
ATOM 570 O O . ALA A 1 79 ? -2.175 24.074 23.902 1.00 57.62 79 ALA A O 1
ATOM 571 N N . LEU A 1 80 ? -2.391 26.312 23.948 1.00 54.97 80 LEU A N 1
ATOM 572 C CA . LEU A 1 80 ? -1.831 26.548 22.613 1.00 54.97 80 LEU A CA 1
ATOM 573 C C . LEU A 1 80 ? -0.325 26.242 22.563 1.00 54.97 80 LEU A C 1
ATOM 575 O O . LEU A 1 80 ? 0.119 25.576 21.634 1.00 54.97 80 LEU A O 1
ATOM 579 N N . LEU A 1 81 ? 0.451 26.638 23.578 1.00 53.41 81 LEU A N 1
ATOM 580 C CA . LEU A 1 81 ? 1.884 26.328 23.673 1.00 53.41 81 LEU A CA 1
ATOM 581 C C . LEU A 1 81 ? 2.145 24.826 23.867 1.00 53.41 81 LEU A C 1
ATOM 583 O O . LEU A 1 81 ? 3.035 24.279 23.217 1.00 53.41 81 LEU A O 1
ATOM 587 N N . GLY A 1 82 ? 1.340 24.141 24.682 1.00 54.59 82 GLY A N 1
ATOM 588 C CA . GLY A 1 82 ? 1.420 22.690 24.876 1.00 54.59 82 GLY A CA 1
ATOM 589 C C . GLY A 1 82 ? 1.089 21.893 23.612 1.00 54.59 82 GLY A C 1
ATOM 590 O O . GLY A 1 82 ? 1.750 20.897 23.333 1.00 54.59 82 GLY A O 1
ATOM 591 N N . ALA A 1 83 ? 0.140 22.366 22.797 1.00 53.78 83 ALA A N 1
ATOM 592 C CA . ALA A 1 83 ? -0.161 21.762 21.497 1.00 53.78 83 ALA A CA 1
ATOM 593 C C . ALA A 1 83 ? 0.965 21.976 20.465 1.00 53.78 83 ALA A C 1
ATOM 595 O O . ALA A 1 83 ? 1.171 21.130 19.599 1.00 53.78 83 ALA A O 1
ATOM 596 N N . THR A 1 84 ? 1.729 23.071 20.569 1.00 51.84 84 THR A N 1
ATOM 597 C CA . THR A 1 84 ? 2.887 23.340 19.691 1.00 51.84 84 THR A CA 1
ATOM 598 C C . THR A 1 84 ? 4.192 22.677 20.149 1.00 51.84 84 THR A C 1
ATOM 600 O O . THR A 1 84 ? 5.160 22.653 19.395 1.00 51.84 84 THR A O 1
ATOM 603 N N . MET A 1 85 ? 4.228 22.121 21.365 1.00 46.81 85 MET A N 1
ATOM 604 C CA . MET A 1 85 ? 5.381 21.420 21.946 1.00 46.81 85 MET A CA 1
ATOM 605 C C . MET A 1 85 ? 5.277 19.893 21.820 1.00 46.81 85 MET A C 1
ATOM 607 O O . MET A 1 85 ? 5.809 19.164 22.654 1.00 46.81 85 MET A O 1
ATOM 611 N N . ILE A 1 86 ? 4.631 19.390 20.768 1.00 49.16 86 ILE A N 1
ATOM 612 C CA . ILE A 1 86 ? 4.921 18.038 20.285 1.00 49.16 86 ILE A CA 1
ATOM 613 C C . ILE A 1 86 ? 6.035 18.202 19.249 1.00 49.16 86 ILE A C 1
ATOM 615 O O . ILE A 1 86 ? 5.744 18.521 18.094 1.00 49.16 86 ILE A O 1
ATOM 619 N N . PRO A 1 87 ? 7.321 18.046 19.615 1.00 45.88 87 PRO A N 1
ATOM 620 C CA . PRO A 1 87 ? 8.355 17.919 18.611 1.00 45.88 87 PRO A CA 1
ATOM 621 C C . PRO A 1 87 ? 8.071 16.616 17.859 1.00 45.88 87 PRO A C 1
ATOM 623 O O . PRO A 1 87 ? 8.361 15.528 18.344 1.00 45.88 87 PRO A O 1
ATOM 626 N N . GLY A 1 88 ? 7.498 16.723 16.661 1.00 41.03 88 GLY A N 1
ATOM 627 C CA . GLY A 1 88 ? 7.429 15.645 15.669 1.00 41.03 88 GLY A CA 1
ATOM 628 C C . GLY A 1 88 ? 8.810 15.319 15.088 1.00 41.03 88 GLY A C 1
ATOM 629 O O . GLY A 1 88 ? 8.954 15.144 13.883 1.00 41.03 88 GLY A O 1
ATOM 630 N N . TYR A 1 89 ? 9.836 15.299 15.935 1.00 42.03 89 TYR A N 1
ATOM 631 C CA . TYR A 1 89 ? 11.219 15.006 15.602 1.00 42.03 89 TYR A CA 1
ATOM 632 C C . TYR A 1 89 ? 11.553 13.649 16.216 1.00 42.03 89 TYR A C 1
ATOM 634 O O . TYR A 1 89 ? 11.864 13.587 17.396 1.00 42.03 89 TYR A O 1
ATOM 642 N N . ASP A 1 90 ? 11.360 12.582 15.432 1.00 39.41 90 ASP A N 1
ATOM 643 C CA . ASP A 1 90 ? 12.261 11.409 15.329 1.00 39.41 90 ASP A CA 1
ATOM 644 C C . ASP A 1 90 ? 11.615 10.150 14.723 1.00 39.41 90 ASP A C 1
ATOM 646 O O . ASP A 1 90 ? 12.300 9.158 14.497 1.00 39.41 90 ASP A O 1
ATOM 650 N N . PHE A 1 91 ? 10.340 10.175 14.324 1.00 39.84 91 PHE A N 1
ATOM 651 C CA . PHE A 1 91 ? 9.736 9.010 13.652 1.00 39.84 91 PHE A CA 1
ATOM 652 C C . PHE A 1 91 ? 10.121 8.833 12.169 1.00 39.84 91 PHE A C 1
ATOM 654 O O . PHE A 1 91 ? 9.691 7.868 11.549 1.00 39.84 91 PHE A O 1
ATOM 661 N N . LEU A 1 92 ? 10.945 9.714 11.585 1.00 43.47 92 LEU A N 1
ATOM 662 C CA . LEU A 1 92 ? 11.264 9.687 10.146 1.00 43.47 92 LEU A CA 1
ATOM 663 C C . LEU A 1 92 ? 12.659 9.160 9.776 1.00 43.47 92 LEU A C 1
ATOM 665 O O . LEU A 1 92 ? 13.031 9.247 8.607 1.00 43.47 92 LEU A O 1
ATOM 669 N N . LYS A 1 93 ? 13.456 8.625 10.711 1.00 37.22 93 LYS A N 1
ATOM 670 C CA . LYS A 1 93 ? 14.878 8.348 10.418 1.00 37.22 93 LYS A CA 1
ATOM 671 C C . LYS A 1 93 ? 15.332 6.902 10.267 1.00 37.22 93 LYS A C 1
ATOM 673 O O . LYS A 1 93 ? 16.495 6.709 9.926 1.00 37.22 93 LYS A O 1
ATOM 678 N N . THR A 1 94 ? 14.472 5.894 10.397 1.00 38.81 94 THR A N 1
ATOM 679 C CA . THR A 1 94 ? 14.969 4.508 10.299 1.00 38.81 94 THR A CA 1
ATOM 680 C C . THR A 1 94 ? 13.926 3.502 9.817 1.00 38.81 94 THR A C 1
ATOM 682 O O . THR A 1 94 ? 13.624 2.541 10.506 1.00 38.81 94 THR A O 1
ATOM 685 N N . ALA A 1 95 ? 13.385 3.718 8.616 1.00 37.28 95 ALA A N 1
ATOM 686 C CA . ALA A 1 95 ? 12.850 2.661 7.747 1.00 37.28 95 ALA A CA 1
ATOM 687 C C . ALA A 1 95 ? 12.498 3.264 6.378 1.00 37.28 95 ALA A C 1
ATOM 689 O O . ALA A 1 95 ? 11.334 3.449 6.052 1.00 37.28 95 ALA A O 1
ATOM 690 N N . TYR A 1 96 ? 13.496 3.582 5.551 1.00 37.09 96 TYR A N 1
ATOM 691 C CA . TYR A 1 96 ? 13.270 3.778 4.110 1.00 37.09 96 TYR A CA 1
ATOM 692 C C . TYR A 1 96 ? 13.110 2.400 3.434 1.00 37.09 96 TYR A C 1
ATOM 694 O O . TYR A 1 96 ? 13.836 2.032 2.522 1.00 37.09 96 TYR A O 1
ATOM 702 N N . ALA A 1 97 ? 12.177 1.600 3.950 1.00 43.34 97 ALA A N 1
ATOM 703 C CA . ALA A 1 97 ? 11.363 0.730 3.127 1.00 43.34 97 ALA A CA 1
ATOM 704 C C . ALA A 1 97 ? 10.078 1.536 2.970 1.00 43.34 97 ALA A C 1
ATOM 706 O O . ALA A 1 97 ? 9.446 1.858 3.976 1.00 43.34 97 ALA A O 1
ATOM 707 N N . GLN A 1 98 ? 9.751 1.971 1.755 1.00 52.06 98 GLN A N 1
ATOM 708 C CA . GLN A 1 98 ? 8.498 2.674 1.494 1.00 52.06 98 GLN A CA 1
ATOM 709 C C . GLN A 1 98 ? 7.338 1.695 1.710 1.00 52.06 98 GLN A C 1
ATOM 711 O O . GLN A 1 98 ? 6.827 1.105 0.766 1.00 52.06 98 GLN A O 1
ATOM 716 N N . ALA A 1 99 ? 6.983 1.459 2.971 1.00 56.06 99 ALA A N 1
ATOM 717 C CA . ALA A 1 99 ? 5.806 0.717 3.366 1.00 56.06 99 ALA A CA 1
ATOM 718 C C . ALA A 1 99 ? 4.615 1.651 3.153 1.00 56.06 99 ALA A C 1
ATOM 720 O O . ALA A 1 99 ? 4.304 2.510 3.984 1.00 56.06 99 ALA A O 1
ATOM 721 N N . ALA A 1 100 ? 4.004 1.550 1.979 1.00 73.50 100 ALA A N 1
ATOM 722 C CA . ALA A 1 100 ? 2.832 2.330 1.642 1.00 73.50 100 ALA A CA 1
ATOM 723 C C . ALA A 1 100 ? 1.598 1.649 2.246 1.00 73.50 100 ALA A C 1
ATOM 725 O O . ALA A 1 100 ? 1.224 0.541 1.871 1.00 73.50 100 ALA A O 1
ATOM 726 N N . GLY A 1 101 ? 0.983 2.291 3.237 1.00 84.00 101 GLY A N 1
ATOM 727 C CA . GLY A 1 101 ? -0.113 1.700 4.000 1.00 84.00 101 GLY A CA 1
ATOM 728 C C . GLY A 1 101 ? -1.495 2.014 3.425 1.00 84.00 101 GLY A C 1
ATOM 729 O O . GLY A 1 101 ? -1.865 3.182 3.292 1.00 84.00 101 GLY A O 1
ATOM 730 N N . LEU A 1 102 ? -2.310 0.987 3.192 1.00 86.00 102 LEU A N 1
ATOM 731 C CA . LEU A 1 102 ? -3.759 1.104 3.022 1.00 86.00 102 LEU A CA 1
ATOM 732 C C . LEU A 1 102 ? -4.365 1.381 4.403 1.00 86.00 102 LEU A C 1
ATOM 734 O O . LEU A 1 102 ? -4.674 0.455 5.150 1.00 86.00 102 LEU A O 1
ATOM 738 N N . SER A 1 103 ? -4.478 2.653 4.773 1.00 86.69 103 SER A N 1
ATOM 739 C CA . SER A 1 103 ? -4.879 3.071 6.123 1.00 86.69 103 SER A CA 1
ATOM 740 C C . SER A 1 103 ? -6.366 3.404 6.250 1.00 86.69 103 SER A C 1
ATOM 742 O O . SER A 1 103 ? -6.907 3.365 7.354 1.00 86.69 103 SER A O 1
ATOM 744 N N . ASN A 1 104 ? -7.054 3.714 5.145 1.00 85.31 104 ASN A N 1
ATOM 745 C CA . ASN A 1 104 ? -8.463 4.093 5.189 1.00 85.31 104 ASN A CA 1
ATOM 746 C C . ASN A 1 104 ? -9.382 2.858 5.123 1.00 85.31 104 ASN A C 1
ATOM 748 O O . ASN A 1 104 ? -9.443 2.216 4.073 1.00 85.31 104 ASN A O 1
ATOM 752 N N . PRO A 1 105 ? -10.162 2.538 6.175 1.00 83.69 105 PRO A N 1
ATOM 753 C CA . PRO A 1 105 ? -11.100 1.416 6.142 1.00 83.69 105 PRO A CA 1
ATOM 754 C C . PRO A 1 10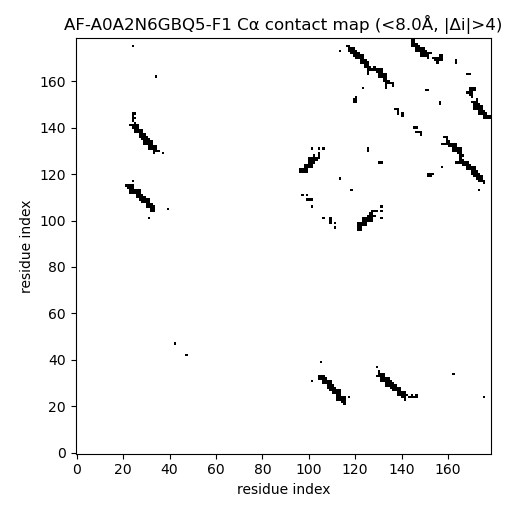5 ? -12.179 1.558 5.062 1.00 83.69 105 PRO A C 1
ATOM 756 O O . PRO A 1 105 ? -12.658 0.547 4.560 1.00 83.69 105 PRO A O 1
ATOM 759 N N . ALA A 1 106 ? -12.538 2.783 4.662 1.00 84.25 106 ALA A N 1
ATOM 760 C CA . ALA A 1 106 ? -13.534 3.034 3.619 1.00 84.25 106 ALA A CA 1
ATOM 761 C C . ALA A 1 106 ? -12.996 2.864 2.184 1.00 84.25 106 ALA A C 1
ATOM 763 O O . ALA A 1 106 ? -13.770 2.967 1.232 1.00 84.25 106 ALA A O 1
ATOM 764 N N . GLY A 1 107 ? -11.700 2.589 2.018 1.00 86.62 107 GLY A N 1
ATOM 765 C CA . GLY A 1 107 ? -11.039 2.595 0.717 1.00 86.62 107 GLY A CA 1
ATOM 766 C C . GLY A 1 107 ? -10.466 3.961 0.347 1.00 86.62 107 GLY A C 1
ATOM 767 O O . GLY A 1 107 ? -10.561 4.931 1.100 1.00 86.62 107 GLY A O 1
ATOM 768 N N . GLY A 1 108 ? -9.857 4.054 -0.827 1.00 87.69 108 GLY A N 1
ATOM 769 C CA . GLY A 1 108 ? -9.281 5.296 -1.321 1.00 87.69 108 GLY A CA 1
ATOM 770 C C . GLY A 1 108 ? -8.278 5.076 -2.440 1.00 87.69 108 GLY A C 1
ATOM 771 O O . GLY A 1 108 ? -8.271 4.041 -3.104 1.00 87.69 108 GLY A O 1
ATOM 772 N N . VAL A 1 109 ? -7.433 6.085 -2.623 1.00 88.44 109 VAL A N 1
ATOM 773 C CA . VAL A 1 109 ? -6.335 6.084 -3.584 1.00 88.44 109 VAL A CA 1
ATOM 774 C C . VAL A 1 109 ? -5.036 6.252 -2.807 1.00 88.44 109 VAL A C 1
ATOM 776 O O . VAL A 1 109 ? -4.891 7.201 -2.034 1.00 88.44 109 VAL A O 1
ATOM 779 N N . LEU A 1 110 ? -4.120 5.303 -2.969 1.00 88.56 110 LEU A N 1
ATOM 780 C CA . LEU A 1 110 ? -2.784 5.320 -2.389 1.00 88.56 110 LEU A CA 1
ATOM 781 C C . LEU A 1 110 ? -1.788 5.700 -3.482 1.00 88.56 110 LEU A C 1
ATOM 783 O O . LEU A 1 110 ? -1.685 5.007 -4.485 1.00 88.56 110 LEU A O 1
ATOM 787 N N . ASN A 1 111 ? -1.069 6.795 -3.265 1.00 88.19 111 ASN A N 1
ATOM 788 C CA . ASN A 1 111 ? -0.051 7.312 -4.169 1.00 88.19 111 ASN A CA 1
ATOM 789 C C . ASN A 1 111 ? 1.328 7.040 -3.569 1.00 88.19 111 ASN A C 1
ATOM 791 O O . ASN A 1 111 ? 1.631 7.549 -2.488 1.00 88.19 111 ASN A O 1
ATOM 795 N N . ILE A 1 112 ? 2.137 6.230 -4.247 1.00 86.50 112 ILE A N 1
ATOM 796 C CA . ILE A 1 112 ? 3.468 5.824 -3.796 1.00 86.50 112 ILE A CA 1
ATOM 797 C C . ILE A 1 112 ? 4.515 6.458 -4.717 1.00 86.50 112 ILE A C 1
ATOM 799 O O . ILE A 1 112 ? 4.530 6.115 -5.900 1.00 86.50 112 ILE A O 1
ATOM 803 N N . PRO A 1 113 ? 5.364 7.375 -4.225 1.00 84.06 113 PRO A N 1
ATOM 804 C CA . PRO A 1 113 ? 6.418 7.974 -5.039 1.00 84.06 113 PRO A CA 1
ATOM 805 C C . PRO A 1 113 ? 7.455 6.916 -5.444 1.00 84.06 113 PRO A C 1
ATOM 807 O O . PRO A 1 113 ? 7.885 6.103 -4.617 1.00 84.06 113 PRO A O 1
ATOM 810 N N . VAL A 1 114 ? 7.854 6.901 -6.716 1.00 81.00 114 VAL A N 1
ATOM 811 C CA . VAL A 1 114 ? 8.799 5.915 -7.253 1.00 81.00 114 VAL A CA 1
ATOM 812 C C . VAL A 1 114 ? 10.212 6.491 -7.163 1.00 81.00 114 VAL A C 1
ATOM 814 O O . VAL A 1 114 ? 10.576 7.373 -7.945 1.00 81.00 114 VAL A O 1
ATOM 817 N N . PRO A 1 115 ? 11.056 5.985 -6.244 1.00 73.06 115 PRO A N 1
ATOM 818 C CA . PRO A 1 115 ? 12.397 6.526 -6.078 1.00 73.06 115 PRO A CA 1
ATOM 819 C C . PRO A 1 115 ? 13.198 6.355 -7.375 1.00 73.06 115 PRO A C 1
ATOM 821 O O . PRO A 1 115 ? 12.974 5.407 -8.120 1.00 73.06 115 PRO A O 1
ATOM 824 N N . ASN A 1 116 ? 14.141 7.260 -7.638 1.00 70.75 116 ASN A N 1
ATOM 825 C CA . ASN A 1 116 ? 15.139 7.093 -8.689 1.00 70.75 116 ASN A CA 1
ATOM 826 C C . ASN A 1 116 ? 16.504 6.780 -8.036 1.00 70.75 116 ASN A C 1
ATOM 828 O O . ASN A 1 116 ? 17.035 7.640 -7.324 1.00 70.75 116 ASN A O 1
ATOM 832 N N . PRO A 1 117 ? 17.091 5.581 -8.216 1.00 71.12 117 PRO A N 1
ATOM 833 C CA . PRO A 1 117 ? 16.651 4.488 -9.089 1.00 71.12 117 PRO A CA 1
ATOM 834 C C . PRO A 1 117 ? 15.410 3.741 -8.562 1.00 71.12 117 PRO A C 1
ATOM 836 O O . PRO A 1 117 ? 15.212 3.683 -7.340 1.00 71.12 117 PRO A O 1
ATOM 839 N N . PRO A 1 118 ? 14.596 3.151 -9.462 1.00 71.19 118 PRO A N 1
ATOM 840 C CA . PRO A 1 118 ? 13.404 2.399 -9.079 1.00 71.19 118 PRO A CA 1
ATOM 841 C C . PRO A 1 118 ? 13.752 1.217 -8.174 1.00 71.19 118 PRO A C 1
ATOM 843 O O . PRO A 1 118 ? 14.837 0.642 -8.248 1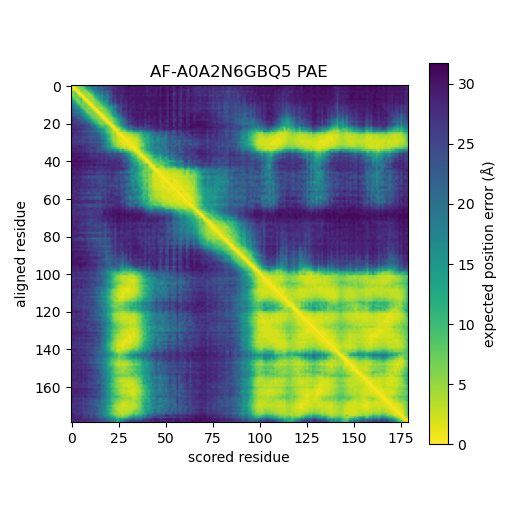.00 71.19 118 PRO A O 1
ATOM 846 N N . THR A 1 119 ? 12.818 0.872 -7.288 1.00 72.38 119 THR A N 1
ATOM 847 C CA . THR A 1 119 ? 12.954 -0.261 -6.365 1.00 72.38 119 THR A CA 1
ATOM 848 C C . THR A 1 119 ? 12.138 -1.450 -6.864 1.00 72.38 119 THR A C 1
ATOM 850 O O . THR A 1 119 ? 10.939 -1.317 -7.100 1.00 72.38 119 THR A O 1
ATOM 853 N N . ASP A 1 120 ? 12.766 -2.626 -6.924 1.00 73.81 120 ASP A N 1
ATOM 854 C CA . ASP A 1 120 ? 12.152 -3.873 -7.415 1.00 73.81 120 ASP A CA 1
ATOM 855 C C . ASP A 1 120 ? 11.068 -4.447 -6.487 1.00 73.81 120 ASP A C 1
ATOM 857 O O . ASP A 1 120 ? 10.378 -5.396 -6.845 1.00 73.81 120 ASP A O 1
ATOM 861 N N . ASN A 1 121 ? 10.945 -3.933 -5.260 1.00 83.12 121 ASN A N 1
ATOM 862 C CA . ASN A 1 121 ? 9.964 -4.388 -4.279 1.00 83.12 121 ASN A CA 1
ATOM 863 C C . ASN A 1 121 ? 9.492 -3.211 -3.420 1.00 83.12 121 ASN A C 1
ATOM 865 O O . ASN A 1 121 ? 10.160 -2.800 -2.468 1.00 83.12 121 ASN A O 1
ATOM 869 N N . ILE A 1 122 ? 8.316 -2.690 -3.739 1.00 85.75 122 ILE A N 1
ATOM 870 C CA . ILE A 1 122 ? 7.607 -1.698 -2.938 1.00 85.75 122 ILE A CA 1
ATOM 871 C C . ILE A 1 122 ? 6.558 -2.445 -2.123 1.00 85.75 122 ILE A C 1
ATOM 873 O O . ILE A 1 122 ? 5.712 -3.154 -2.669 1.00 85.75 122 ILE A O 1
ATOM 877 N N . GLN A 1 123 ? 6.646 -2.311 -0.804 1.00 89.44 123 GLN A N 1
ATOM 878 C CA . GLN A 1 123 ? 5.774 -3.008 0.128 1.00 89.44 123 GLN A CA 1
ATOM 879 C C . GLN A 1 123 ? 4.491 -2.204 0.352 1.00 89.44 123 GLN A C 1
ATOM 881 O O . GLN A 1 123 ? 4.535 -1.023 0.700 1.00 89.44 123 GLN A O 1
ATOM 886 N N . VAL A 1 124 ? 3.347 -2.862 0.186 1.00 89.62 124 VAL A N 1
ATOM 887 C CA . VAL A 1 124 ? 2.021 -2.302 0.442 1.00 89.62 124 VAL A CA 1
ATOM 888 C C . VAL A 1 124 ? 1.385 -3.048 1.605 1.00 89.62 124 VAL A C 1
ATOM 890 O O . VAL A 1 124 ? 1.117 -4.246 1.513 1.00 89.62 124 VAL A O 1
ATOM 893 N N . ASP A 1 125 ? 1.116 -2.333 2.693 1.00 91.88 125 ASP A N 1
ATOM 894 C CA . ASP A 1 125 ? 0.608 -2.918 3.935 1.00 91.88 125 ASP A CA 1
ATOM 895 C C . ASP A 1 125 ? -0.856 -2.554 4.152 1.00 91.88 125 ASP A C 1
ATOM 897 O O . ASP A 1 125 ? -1.235 -1.387 4.064 1.00 91.88 125 ASP A O 1
ATOM 901 N N . ASN A 1 126 ? -1.697 -3.517 4.523 1.00 90.50 126 ASN A N 1
ATOM 902 C CA . ASN A 1 126 ? -3.043 -3.198 4.982 1.00 90.50 126 ASN A CA 1
ATOM 903 C C . ASN A 1 126 ? -3.051 -2.861 6.476 1.00 90.50 126 ASN A C 1
ATOM 905 O O . ASN A 1 126 ? -3.060 -3.750 7.328 1.00 90.50 126 ASN A O 1
ATOM 909 N N . THR A 1 127 ? -3.108 -1.569 6.790 1.00 89.31 127 THR A N 1
ATOM 910 C CA . THR A 1 127 ? -3.191 -1.046 8.163 1.00 89.31 127 THR A CA 1
ATOM 911 C C . THR A 1 127 ? -4.581 -0.510 8.512 1.00 89.31 127 THR A C 1
ATOM 913 O O . THR A 1 127 ? -4.781 0.034 9.596 1.00 89.31 127 THR A O 1
ATOM 916 N N . SER A 1 128 ? -5.565 -0.688 7.624 1.00 86.62 128 SER A N 1
ATOM 917 C CA . SER A 1 128 ? -6.902 -0.097 7.751 1.00 86.62 128 SER A CA 1
ATOM 918 C C . SER A 1 128 ? -7.795 -0.739 8.816 1.00 86.62 128 SER A C 1
ATOM 920 O O . SER A 1 128 ? -8.886 -0.240 9.088 1.00 86.62 128 SER A O 1
ATOM 922 N N . GLY A 1 129 ? -7.381 -1.862 9.409 1.00 86.44 129 GLY A N 1
ATOM 923 C CA . GLY A 1 129 ? -8.186 -2.600 10.384 1.00 86.44 129 GLY A CA 1
ATOM 924 C C . GLY A 1 129 ? -9.244 -3.522 9.764 1.00 86.44 129 GLY A C 1
ATOM 925 O O . GLY A 1 129 ? -9.835 -4.326 10.484 1.00 86.44 129 GLY A O 1
ATOM 926 N N . VAL A 1 130 ? -9.469 -3.457 8.445 1.00 87.56 130 VAL A N 1
ATOM 927 C CA . VAL A 1 130 ? -10.442 -4.289 7.713 1.00 87.56 130 VAL A CA 1
ATOM 928 C C . VAL A 1 130 ? -9.818 -4.880 6.442 1.00 87.56 130 VAL A C 1
ATOM 930 O O . VAL A 1 130 ? -8.874 -4.306 5.902 1.00 87.56 130 VAL A O 1
ATOM 933 N N . PRO A 1 131 ? -10.307 -6.022 5.925 1.00 90.88 131 PRO A N 1
ATOM 934 C CA . PRO A 1 131 ? -9.853 -6.542 4.638 1.00 90.88 131 PRO A CA 1
ATOM 935 C C . PRO A 1 131 ? -10.147 -5.552 3.501 1.00 90.88 131 PRO A C 1
ATOM 937 O O . PRO A 1 131 ? -11.295 -5.147 3.303 1.00 90.88 131 PRO A O 1
ATOM 940 N N . GLN A 1 132 ? -9.115 -5.185 2.745 1.00 91.75 132 GLN A N 1
ATOM 941 C CA . GLN A 1 132 ? -9.214 -4.282 1.597 1.00 91.75 132 GLN A CA 1
ATOM 942 C C . GLN A 1 132 ? -9.118 -5.079 0.303 1.00 91.75 132 GLN A C 1
ATOM 944 O O . GLN A 1 132 ? -8.457 -6.110 0.248 1.00 91.75 132 GLN A O 1
ATOM 949 N N . ARG A 1 133 ? -9.772 -4.609 -0.751 1.00 92.44 133 ARG A N 1
ATOM 950 C CA . ARG A 1 133 ? -9.672 -5.148 -2.103 1.00 92.44 133 ARG A CA 1
ATOM 951 C C . ARG A 1 133 ? -8.989 -4.132 -2.997 1.00 92.44 133 ARG A C 1
ATOM 953 O O . ARG A 1 133 ? -9.368 -2.961 -3.002 1.00 92.44 133 ARG A O 1
ATOM 960 N N . ILE A 1 134 ? -8.019 -4.597 -3.769 1.00 93.31 134 ILE A N 1
ATOM 961 C CA . ILE A 1 134 ? -7.346 -3.784 -4.778 1.00 93.31 134 ILE A CA 1
ATOM 962 C C . ILE A 1 134 ? -8.235 -3.729 -6.022 1.00 93.31 134 ILE A C 1
ATOM 964 O O . ILE A 1 134 ? -8.627 -4.769 -6.548 1.00 93.31 134 ILE A O 1
ATOM 968 N N . ASN A 1 135 ? -8.571 -2.530 -6.486 1.00 91.69 135 ASN A N 1
ATOM 969 C CA . ASN A 1 135 ? -9.447 -2.319 -7.643 1.00 91.69 135 ASN A CA 1
ATOM 970 C C . ASN A 1 135 ? -8.683 -1.904 -8.895 1.00 91.69 135 ASN A C 1
ATOM 972 O O . ASN A 1 135 ? -9.094 -2.267 -9.992 1.00 91.69 135 ASN A O 1
ATOM 976 N N . ASP A 1 136 ? -7.612 -1.134 -8.726 1.00 93.25 136 ASP A N 1
ATOM 977 C CA . ASP A 1 136 ? -6.790 -0.635 -9.823 1.00 93.25 136 ASP A CA 1
ATOM 978 C C . ASP A 1 136 ? -5.359 -0.415 -9.330 1.00 93.25 136 ASP A C 1
ATOM 980 O O . ASP A 1 136 ? -5.155 -0.041 -8.170 1.00 93.25 136 ASP A O 1
ATOM 984 N N . ILE A 1 137 ? -4.388 -0.649 -10.208 1.00 90.88 137 ILE A N 1
ATOM 985 C CA . ILE A 1 137 ? -2.970 -0.348 -9.992 1.00 90.88 137 ILE A CA 1
ATOM 986 C C . ILE A 1 137 ? -2.465 0.269 -11.290 1.00 90.88 137 ILE A C 1
ATOM 988 O O . ILE A 1 137 ? -2.494 -0.378 -12.339 1.00 90.88 137 ILE A O 1
ATOM 992 N N . ARG A 1 138 ? -1.976 1.504 -11.223 1.00 90.69 138 ARG A N 1
ATOM 993 C CA . ARG A 1 138 ? -1.385 2.184 -12.376 1.00 90.69 138 ARG A CA 1
ATOM 994 C C . ARG A 1 138 ? -0.164 2.984 -11.974 1.00 90.69 138 ARG A C 1
ATOM 996 O O . ARG A 1 138 ? -0.060 3.452 -10.848 1.00 90.69 138 ARG A O 1
ATOM 1003 N N . TYR A 1 139 ? 0.736 3.186 -12.921 1.00 88.19 139 TYR A N 1
ATOM 1004 C CA . TYR A 1 139 ? 1.845 4.113 -12.768 1.00 88.19 139 TYR A CA 1
ATOM 1005 C C . TYR A 1 139 ? 1.516 5.438 -13.472 1.00 88.19 139 TYR A C 1
ATOM 1007 O O . TYR A 1 139 ? 0.976 5.451 -14.581 1.00 88.19 139 TYR A O 1
ATOM 1015 N N . VAL A 1 140 ? 1.816 6.548 -12.803 1.00 87.00 140 VAL A N 1
ATOM 1016 C CA . VAL A 1 140 ? 1.592 7.923 -13.251 1.00 87.00 140 VAL A CA 1
ATOM 1017 C C . VAL A 1 140 ? 2.963 8.591 -13.416 1.00 87.00 140 VAL A C 1
ATOM 1019 O O . VAL A 1 140 ? 3.624 8.850 -12.410 1.00 87.00 140 VAL A O 1
ATOM 1022 N N . PRO A 1 141 ? 3.422 8.858 -14.652 1.00 81.50 141 PRO A N 1
ATOM 1023 C CA . PRO A 1 141 ? 4.727 9.471 -14.891 1.00 81.50 141 PRO A CA 1
ATOM 1024 C C . PRO A 1 141 ? 4.746 10.947 -14.478 1.00 81.50 141 PRO A C 1
ATOM 1026 O O . PRO A 1 141 ? 3.746 11.653 -14.619 1.00 81.50 141 PRO A O 1
ATOM 1029 N N . ASP A 1 142 ? 5.906 11.436 -14.040 1.00 78.88 142 ASP A N 1
ATOM 1030 C CA . ASP A 1 142 ? 6.133 12.835 -13.646 1.00 78.88 142 ASP A CA 1
ATOM 1031 C C . ASP A 1 142 ? 6.723 13.715 -14.771 1.00 78.88 142 ASP A C 1
ATOM 1033 O O . ASP A 1 142 ? 7.023 14.893 -14.572 1.00 78.88 142 ASP A O 1
ATOM 1037 N N . GLY A 1 143 ? 6.806 13.172 -15.989 1.00 69.44 143 GLY A N 1
ATOM 1038 C CA . GLY A 1 143 ? 7.034 13.924 -17.225 1.00 69.44 143 GLY A CA 1
ATOM 1039 C C . GLY A 1 143 ? 8.358 13.645 -17.930 1.00 69.44 143 GLY A C 1
ATOM 1040 O O . GLY A 1 143 ? 8.443 13.932 -19.122 1.00 69.44 143 GLY A O 1
ATOM 1041 N N . ASN A 1 144 ? 9.348 13.045 -17.257 1.00 64.19 144 ASN A N 1
ATOM 1042 C CA . ASN A 1 144 ? 10.671 12.797 -17.854 1.00 64.19 144 ASN A CA 1
ATOM 1043 C C . ASN A 1 144 ? 11.144 11.338 -17.793 1.00 64.19 144 ASN A C 1
ATOM 1045 O O . ASN A 1 144 ? 12.087 10.992 -18.504 1.00 64.19 144 ASN A O 1
ATOM 1049 N N . THR A 1 145 ? 10.503 10.478 -17.001 1.00 69.38 145 THR A N 1
ATOM 1050 C CA . THR A 1 145 ? 10.865 9.058 -16.910 1.00 69.38 145 THR A CA 1
ATOM 1051 C C . THR A 1 145 ? 9.696 8.186 -17.357 1.00 69.38 145 THR A C 1
ATOM 1053 O O . THR A 1 145 ? 8.549 8.402 -16.972 1.00 69.38 145 THR A O 1
ATOM 1056 N N . SER A 1 146 ? 9.980 7.211 -18.225 1.00 75.12 146 SER A N 1
ATOM 1057 C CA . SER A 1 146 ? 9.011 6.187 -18.619 1.00 75.12 146 SER A CA 1
ATOM 1058 C C . SER A 1 146 ? 9.243 4.949 -17.765 1.00 75.12 146 SER A C 1
ATOM 1060 O O . SER A 1 146 ? 10.124 4.144 -18.070 1.00 75.12 146 SER A O 1
ATOM 1062 N N . CYS A 1 147 ? 8.468 4.803 -16.693 1.00 80.56 147 CYS A N 1
ATOM 1063 C CA . CYS A 1 147 ? 8.436 3.562 -15.930 1.00 80.56 147 CYS A CA 1
ATOM 1064 C C . CYS A 1 147 ? 7.185 2.736 -16.237 1.00 80.56 147 CYS A C 1
ATOM 1066 O O . CYS A 1 147 ? 6.163 3.246 -16.706 1.00 80.56 147 CYS A O 1
ATOM 1068 N N . GLN A 1 148 ? 7.277 1.435 -15.991 1.00 85.81 148 GLN A N 1
ATOM 1069 C CA . GLN A 1 148 ? 6.185 0.484 -16.148 1.00 85.81 148 GLN A CA 1
ATOM 1070 C C . GLN A 1 148 ? 6.106 -0.413 -14.918 1.00 85.81 148 GLN A C 1
ATOM 1072 O O . GLN A 1 148 ? 7.116 -0.681 -14.270 1.00 85.81 148 GLN A O 1
ATOM 1077 N N . LEU A 1 149 ? 4.892 -0.866 -14.602 1.00 87.56 149 LEU A N 1
ATOM 1078 C CA . LEU A 1 149 ? 4.685 -1.899 -13.592 1.00 87.56 149 LEU A CA 1
ATOM 1079 C C . LEU A 1 149 ? 5.396 -3.176 -14.038 1.00 87.56 149 LEU A C 1
ATOM 1081 O O . LEU A 1 149 ? 5.260 -3.585 -15.192 1.00 87.56 149 LEU A O 1
ATOM 1085 N N . ASP A 1 150 ? 6.123 -3.784 -13.113 1.00 88.06 150 ASP A N 1
ATOM 1086 C CA . ASP A 1 150 ? 6.790 -5.063 -13.308 1.00 88.06 150 ASP A CA 1
ATOM 1087 C C . ASP A 1 1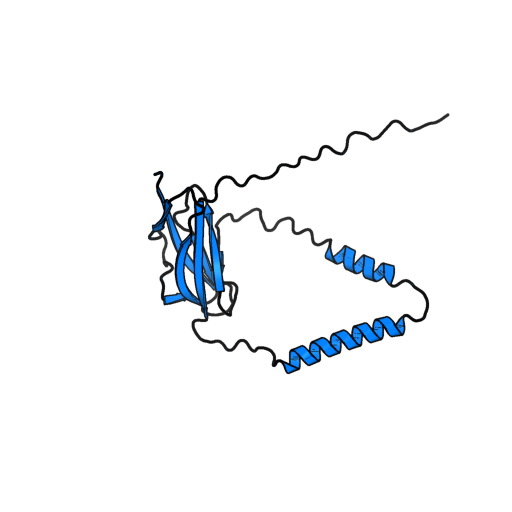50 ? 6.344 -6.061 -12.238 1.00 88.06 150 ASP A C 1
ATOM 1089 O O . ASP A 1 150 ? 5.669 -5.726 -11.258 1.00 88.06 150 ASP A O 1
ATOM 1093 N N . THR A 1 151 ? 6.737 -7.307 -12.446 1.00 85.25 151 THR A N 1
ATOM 1094 C CA . THR A 1 151 ? 6.464 -8.420 -11.551 1.00 85.25 151 THR A CA 1
ATOM 1095 C C . THR A 1 151 ? 7.441 -8.358 -10.372 1.00 85.25 151 THR A C 1
ATOM 1097 O O . THR A 1 151 ? 8.655 -8.409 -10.587 1.00 85.25 151 THR A O 1
ATOM 1100 N N . PRO A 1 152 ? 6.970 -8.267 -9.117 1.00 87.12 152 PRO A N 1
ATOM 1101 C CA . PRO A 1 152 ? 7.859 -8.246 -7.965 1.00 87.12 152 PRO A CA 1
ATOM 1102 C C . PRO A 1 152 ? 8.602 -9.573 -7.816 1.00 87.12 152 PRO A C 1
ATOM 1104 O O . PRO A 1 152 ? 8.066 -10.655 -8.058 1.00 87.12 152 PRO A O 1
ATOM 1107 N N . SER A 1 153 ? 9.843 -9.498 -7.340 1.00 85.25 153 SER A N 1
ATOM 1108 C CA . SER A 1 153 ? 10.637 -10.691 -7.008 1.00 85.25 153 SER A CA 1
ATOM 1109 C C . SER A 1 153 ? 10.187 -11.358 -5.700 1.00 85.25 153 SER A C 1
ATOM 1111 O O . SER A 1 153 ? 10.603 -12.479 -5.397 1.00 85.25 153 SER A O 1
ATOM 1113 N N . THR A 1 154 ? 9.321 -10.685 -4.934 1.00 85.62 154 THR A N 1
ATOM 1114 C CA . THR A 1 154 ? 8.801 -11.137 -3.638 1.00 85.62 154 THR A CA 1
ATOM 1115 C C . THR A 1 154 ? 7.313 -11.481 -3.724 1.00 85.62 154 THR A C 1
ATOM 1117 O O . THR A 1 154 ? 6.536 -10.778 -4.363 1.00 85.62 154 THR A O 1
ATOM 1120 N N . THR A 1 155 ? 6.894 -12.551 -3.039 1.00 85.19 155 THR A N 1
ATOM 1121 C CA . THR A 1 155 ? 5.481 -12.958 -2.936 1.00 85.19 155 THR A CA 1
ATOM 1122 C C . THR A 1 155 ? 4.903 -12.586 -1.563 1.00 85.19 155 THR A C 1
ATOM 1124 O O . THR A 1 155 ? 5.632 -12.650 -0.571 1.00 85.19 155 THR A O 1
ATOM 1127 N N . PRO A 1 156 ? 3.608 -12.226 -1.463 1.00 90.00 156 PRO A N 1
ATOM 1128 C CA . PRO A 1 156 ? 2.599 -12.191 -2.529 1.00 90.00 156 PRO A CA 1
ATOM 1129 C C . PRO A 1 156 ? 2.607 -10.885 -3.351 1.00 90.00 156 PRO A C 1
ATOM 1131 O O . PRO A 1 156 ? 2.784 -9.797 -2.809 1.00 90.00 156 PRO A O 1
ATOM 1134 N N . GLU A 1 157 ? 2.361 -10.993 -4.658 1.00 91.06 157 GLU A N 1
ATOM 1135 C CA . GLU A 1 157 ? 2.203 -9.847 -5.567 1.00 91.06 157 GLU A CA 1
ATOM 1136 C C . GLU A 1 157 ? 0.831 -9.179 -5.387 1.00 91.06 157 GLU A C 1
ATOM 1138 O O . GLU A 1 157 ? -0.197 -9.860 -5.285 1.00 91.06 157 GLU A O 1
ATOM 1143 N N . CYS A 1 158 ? 0.800 -7.844 -5.376 1.00 89.94 158 CYS A N 1
ATOM 1144 C CA . CYS A 1 158 ? -0.450 -7.095 -5.395 1.00 89.94 158 CYS A CA 1
ATOM 1145 C C . CYS A 1 158 ? -1.104 -7.212 -6.783 1.00 89.94 158 CYS A C 1
ATOM 1147 O O . CYS A 1 158 ? -0.634 -6.621 -7.750 1.00 89.94 158 CYS A O 1
ATOM 1149 N N . THR A 1 159 ? -2.226 -7.927 -6.877 1.00 91.75 159 THR A N 1
ATOM 1150 C CA . THR A 1 159 ? -2.983 -8.081 -8.132 1.00 91.75 159 THR A CA 1
ATOM 1151 C C . THR A 1 159 ? -4.353 -7.416 -8.054 1.00 91.75 159 THR A C 1
ATOM 1153 O O . THR A 1 159 ? -4.984 -7.345 -6.994 1.00 91.75 159 THR A O 1
ATOM 1156 N N . ILE A 1 160 ? -4.848 -6.925 -9.194 1.00 92.75 160 ILE A N 1
ATOM 1157 C CA . ILE A 1 160 ? -6.190 -6.340 -9.279 1.00 92.75 160 ILE A CA 1
ATOM 1158 C C . ILE A 1 160 ? -7.234 -7.407 -8.930 1.00 92.75 160 ILE A C 1
ATOM 1160 O O . ILE A 1 160 ? -7.250 -8.509 -9.473 1.00 92.75 160 ILE A O 1
ATOM 1164 N N . GLY A 1 161 ? -8.133 -7.062 -8.015 1.00 88.50 161 GLY A N 1
ATOM 1165 C CA . GLY A 1 161 ? -9.175 -7.937 -7.500 1.00 88.50 161 GLY A CA 1
ATOM 1166 C C . GLY A 1 161 ? -8.771 -8.744 -6.267 1.00 88.50 161 GLY A C 1
ATOM 1167 O O . GLY A 1 161 ? -9.672 -9.314 -5.642 1.00 88.50 161 GLY A O 1
ATOM 1168 N N . MET A 1 162 ? -7.487 -8.754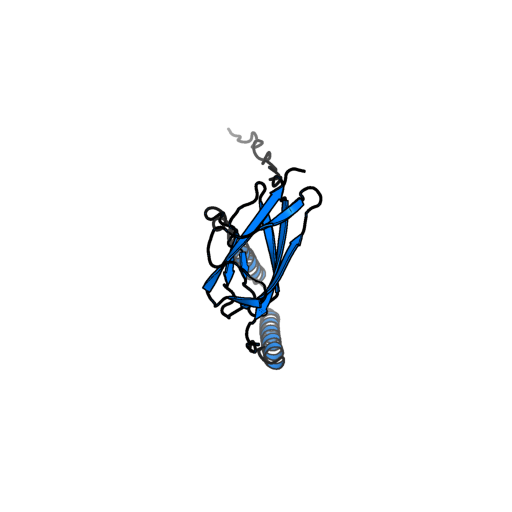 -5.889 1.00 88.88 162 MET A N 1
ATOM 1169 C CA . MET A 1 162 ? -6.998 -9.411 -4.677 1.00 88.88 162 MET A CA 1
ATOM 1170 C C . MET A 1 162 ? -7.614 -8.778 -3.430 1.00 88.88 162 MET A C 1
ATOM 1172 O O . MET A 1 162 ? -7.701 -7.554 -3.308 1.00 88.88 162 MET A O 1
ATOM 1176 N N . ILE A 1 163 ? -8.019 -9.630 -2.489 1.00 91.88 163 ILE A N 1
ATOM 1177 C CA . ILE A 1 163 ? -8.401 -9.222 -1.139 1.00 91.88 163 ILE A CA 1
ATOM 1178 C C . ILE A 1 163 ? -7.158 -9.335 -0.268 1.00 91.88 163 ILE A C 1
ATOM 1180 O O . ILE A 1 163 ? -6.638 -10.433 -0.080 1.00 91.88 163 ILE A O 1
ATOM 1184 N N . LEU A 1 164 ? -6.707 -8.207 0.263 1.00 91.75 164 LEU A N 1
ATOM 1185 C CA . LEU A 1 164 ? -5.605 -8.105 1.200 1.00 91.75 164 LEU A CA 1
ATOM 1186 C C . LEU A 1 164 ? -6.170 -8.093 2.635 1.00 91.75 164 LEU A C 1
ATOM 1188 O O . LEU A 1 164 ? -6.826 -7.118 3.029 1.00 91.75 164 LEU A O 1
ATOM 1192 N N . PRO A 1 165 ? -5.982 -9.168 3.429 1.00 91.19 165 PRO A N 1
ATOM 1193 C CA . PRO A 1 165 ? -6.405 -9.219 4.829 1.00 91.19 165 PRO A CA 1
ATOM 1194 C C . PRO A 1 165 ? -5.877 -8.048 5.663 1.00 91.19 165 PRO A C 1
ATOM 1196 O O . PRO A 1 165 ? -4.874 -7.424 5.316 1.00 91.19 165 PRO A O 1
ATOM 1199 N N . ASN A 1 166 ? -6.515 -7.769 6.801 1.00 88.81 166 ASN A N 1
ATOM 1200 C CA . ASN A 1 166 ? -5.957 -6.816 7.760 1.00 88.81 166 ASN A CA 1
ATOM 1201 C C . ASN A 1 166 ? -4.548 -7.266 8.191 1.00 88.81 166 ASN A C 1
ATOM 1203 O O . ASN A 1 166 ? -4.303 -8.467 8.327 1.00 88.81 166 ASN A O 1
ATOM 1207 N N . THR A 1 167 ? -3.638 -6.312 8.387 1.00 87.12 167 THR A N 1
ATOM 1208 C CA . THR A 1 167 ? -2.230 -6.525 8.770 1.00 87.12 167 THR A CA 1
ATOM 1209 C C . THR A 1 167 ? -1.424 -7.421 7.825 1.00 87.12 167 THR A C 1
ATOM 1211 O O . THR A 1 167 ? -0.393 -7.954 8.222 1.00 87.12 167 THR A O 1
ATOM 1214 N N . SER A 1 168 ? -1.892 -7.624 6.593 1.00 89.50 168 SER A N 1
ATOM 1215 C CA . SER A 1 168 ? -1.152 -8.371 5.574 1.00 89.50 168 SER A CA 1
ATOM 1216 C C . SER A 1 168 ? -0.477 -7.431 4.584 1.00 89.50 168 SER A C 1
ATOM 1218 O O . SER A 1 168 ? -0.829 -6.252 4.497 1.00 89.50 168 SER A O 1
ATOM 1220 N N . THR A 1 169 ? 0.505 -7.966 3.866 1.00 91.38 169 THR A N 1
ATOM 1221 C CA . THR A 1 169 ? 1.388 -7.207 2.985 1.00 91.38 169 THR A CA 1
ATOM 1222 C C . THR A 1 169 ? 1.352 -7.807 1.582 1.00 91.38 169 THR A C 1
ATOM 1224 O O . THR A 1 169 ? 1.155 -9.016 1.422 1.00 91.38 169 THR A O 1
ATOM 1227 N N . CYS A 1 170 ? 1.502 -6.972 0.562 1.00 91.50 170 CYS A N 1
ATOM 1228 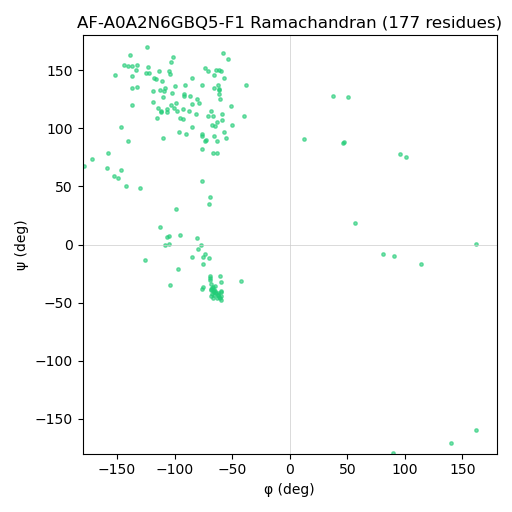C CA . CYS A 1 170 ? 1.750 -7.403 -0.810 1.00 91.50 170 CYS A CA 1
ATOM 1229 C C . CYS A 1 170 ? 2.803 -6.499 -1.454 1.00 91.50 170 CYS A C 1
ATOM 1231 O O . CYS A 1 170 ? 3.102 -5.421 -0.939 1.00 91.50 170 CYS A O 1
ATOM 1233 N N . TYR A 1 171 ? 3.388 -6.950 -2.558 1.00 91.19 171 TYR A N 1
ATOM 1234 C CA . TYR A 1 171 ? 4.478 -6.245 -3.225 1.00 91.19 171 TYR A CA 1
ATOM 1235 C C . TYR A 1 171 ? 4.071 -5.786 -4.624 1.00 91.19 171 TYR A C 1
ATOM 1237 O O . TYR A 1 171 ? 3.364 -6.500 -5.337 1.00 91.19 171 TYR A O 1
ATOM 1245 N N . VAL A 1 172 ? 4.537 -4.601 -5.010 1.00 90.38 172 VAL A N 1
ATOM 1246 C CA . VAL A 1 172 ? 4.518 -4.102 -6.392 1.00 90.38 172 VAL A CA 1
ATOM 1247 C C . VAL A 1 172 ? 5.939 -3.766 -6.817 1.00 90.38 172 VAL A C 1
ATOM 1249 O O . VAL A 1 172 ? 6.751 -3.351 -5.988 1.00 90.38 172 VAL A O 1
ATOM 1252 N N . ALA A 1 173 ? 6.242 -3.936 -8.097 1.00 87.94 173 ALA A N 1
ATOM 1253 C CA . ALA A 1 173 ? 7.518 -3.544 -8.671 1.00 87.94 173 ALA A CA 1
ATOM 1254 C C . ALA A 1 173 ? 7.299 -2.584 -9.832 1.00 87.94 173 ALA A C 1
ATOM 1256 O O . ALA A 1 173 ? 6.249 -2.584 -10.480 1.00 87.94 173 ALA A O 1
ATOM 1257 N N . VAL A 1 174 ? 8.297 -1.745 -10.072 1.00 86.06 174 VAL A N 1
ATOM 1258 C CA . VAL A 1 174 ? 8.324 -0.829 -11.205 1.00 86.06 174 VAL A CA 1
ATOM 1259 C C . VAL A 1 174 ? 9.718 -0.865 -11.795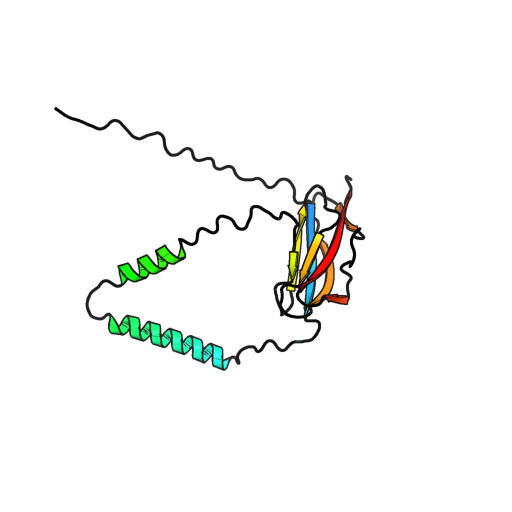 1.00 86.06 174 VAL A C 1
ATOM 1261 O O . VAL A 1 174 ? 10.700 -0.774 -11.065 1.00 86.06 174 VAL A O 1
ATOM 1264 N N . ILE A 1 175 ? 9.789 -0.953 -13.117 1.00 85.62 175 ILE A N 1
ATOM 1265 C CA . ILE A 1 175 ? 11.027 -0.801 -13.874 1.00 85.62 175 ILE A CA 1
ATOM 1266 C C . ILE A 1 175 ? 10.977 0.515 -14.634 1.00 85.62 175 ILE A C 1
ATOM 1268 O O . ILE A 1 175 ? 9.985 0.833 -15.290 1.00 85.62 175 ILE A O 1
ATOM 1272 N N . CYS A 1 176 ? 12.049 1.291 -14.543 1.00 82.12 176 CYS A N 1
ATOM 1273 C CA . CYS A 1 176 ? 12.236 2.505 -15.326 1.00 82.12 176 CYS A CA 1
ATOM 1274 C C . CYS A 1 176 ? 13.343 2.242 -16.342 1.00 82.12 176 CYS A C 1
ATOM 1276 O O . CYS A 1 176 ? 14.424 1.787 -15.969 1.00 82.12 176 CYS A O 1
ATOM 1278 N N . GLY A 1 177 ? 13.065 2.497 -17.619 1.00 67.12 177 GLY A N 1
ATOM 1279 C CA . GLY A 1 177 ? 14.091 2.474 -18.656 1.00 67.12 177 GLY A CA 1
ATOM 1280 C C . GLY A 1 177 ? 14.704 3.859 -18.827 1.00 67.12 177 GLY A C 1
ATOM 1281 O O . GLY A 1 177 ? 13.972 4.849 -18.875 1.00 67.12 177 GLY A O 1
ATOM 1282 N N . ASP A 1 178 ? 16.028 3.921 -18.968 1.00 54.59 178 ASP A N 1
ATOM 1283 C CA . ASP A 1 178 ? 16.676 5.059 -19.619 1.00 54.59 178 ASP A CA 1
ATOM 1284 C C . ASP A 1 178 ? 16.256 5.022 -21.098 1.00 54.59 178 ASP A C 1
ATOM 1286 O O . ASP A 1 178 ? 16.612 4.088 -21.821 1.00 54.59 178 ASP A O 1
ATOM 1290 N N . VAL A 1 179 ? 15.432 5.978 -21.533 1.00 46.62 179 VAL A N 1
ATOM 1291 C CA . VAL A 1 179 ? 15.137 6.200 -22.962 1.00 46.62 179 VAL A CA 1
ATOM 1292 C C . VAL A 1 179 ? 16.267 6.954 -23.644 1.00 46.62 179 VAL A C 1
ATOM 1294 O O . VAL A 1 179 ? 16.769 7.935 -23.052 1.00 46.62 179 VAL A O 1
#

Radius of gyration: 25.76 Å; Cα contacts (8 Å, |Δi|>4): 273; chains: 1; bounding box: 62×64×59 Å